Protein AF-0000000085244503 (afdb_homodimer)

Nearest PDB structures (foldseek):
  4n35-assembly6_B  TM=7.236E-01  e=2.936E-06  Homo sapiens
  7wz8-assembly1_D  TM=7.308E-01  e=2.936E-06  Homo sapiens
  3kqg-assembly1_B  TM=7.472E-01  e=8.473E-06  Homo sapiens
  5k8y-assembly1_B  TM=7.332E-01  e=5.476E-06  Mus musculus
  4wco-assembly2_B  TM=7.880E-01  e=1.026E-04  Homo sapiens

Structure (mmCIF, N/CA/C/O backbone):
data_AF-0000000085244503-model_v1
#
loop_
_entity.id
_entity.type
_entity.pdbx_description
1 polymer 'C-type lectin domain-containing protein'
#
loop_
_atom_site.group_PDB
_atom_site.id
_atom_site.type_symbol
_atom_site.label_atom_id
_atom_site.label_alt_id
_atom_site.label_comp_id
_atom_site.label_asym_id
_atom_site.label_entity_id
_atom_site.label_seq_id
_atom_site.pdbx_PDB_ins_code
_atom_site.Cartn_x
_atom_site.Cartn_y
_atom_site.Cartn_z
_atom_site.occupancy
_atom_site.B_iso_or_equiv
_atom_site.auth_seq_id
_atom_site.auth_comp_id
_atom_site.auth_asym_id
_atom_site.auth_atom_id
_atom_site.pdbx_PDB_model_num
ATOM 1 N N . GLY A 1 1 ? 13.258 -41.531 -15.633 1 28.31 1 GLY A N 1
ATOM 2 C CA . GLY A 1 1 ? 12.062 -40.844 -16.078 1 28.31 1 GLY A CA 1
ATOM 3 C C . GLY A 1 1 ? 11.984 -39.406 -15.562 1 28.31 1 GLY A C 1
ATOM 4 O O . GLY A 1 1 ? 12.43 -39.125 -14.453 1 28.31 1 GLY A O 1
ATOM 5 N N . HIS A 1 2 ? 12.094 -38.281 -16.328 1 36.41 2 HIS A N 1
ATOM 6 C CA . HIS A 1 2 ? 12.398 -36.938 -15.914 1 36.41 2 HIS A CA 1
ATOM 7 C C . HIS A 1 2 ? 11.438 -36.469 -14.82 1 36.41 2 HIS A C 1
ATOM 9 O O . HIS A 1 2 ? 10.227 -36.688 -14.922 1 36.41 2 HIS A O 1
ATOM 15 N N . ASP A 1 3 ? 11.633 -36.562 -13.594 1 37.31 3 ASP A N 1
ATOM 16 C CA . ASP A 1 3 ? 10.812 -36.219 -12.43 1 37.31 3 ASP A CA 1
ATOM 17 C C . ASP A 1 3 ? 10.078 -34.875 -12.641 1 37.31 3 ASP A C 1
ATOM 19 O O . ASP A 1 3 ? 10.68 -33.812 -12.578 1 37.31 3 ASP A O 1
ATOM 23 N N . VAL A 1 4 ? 9.234 -34.844 -13.695 1 46.03 4 VAL A N 1
ATOM 24 C CA . VAL A 1 4 ? 8.414 -33.688 -14.031 1 46.03 4 VAL A CA 1
ATOM 25 C C . VAL A 1 4 ? 7.715 -33.188 -12.781 1 46.03 4 VAL A C 1
ATOM 27 O O . VAL A 1 4 ? 6.977 -33.906 -12.125 1 46.03 4 VAL A O 1
ATOM 30 N N . MET A 1 5 ? 8.312 -32.469 -12.008 1 52.12 5 MET A N 1
ATOM 31 C CA . MET A 1 5 ? 7.629 -31.875 -10.859 1 52.12 5 MET A CA 1
ATOM 32 C C . MET A 1 5 ? 6.219 -31.438 -11.234 1 52.12 5 MET A C 1
ATOM 34 O O . MET A 1 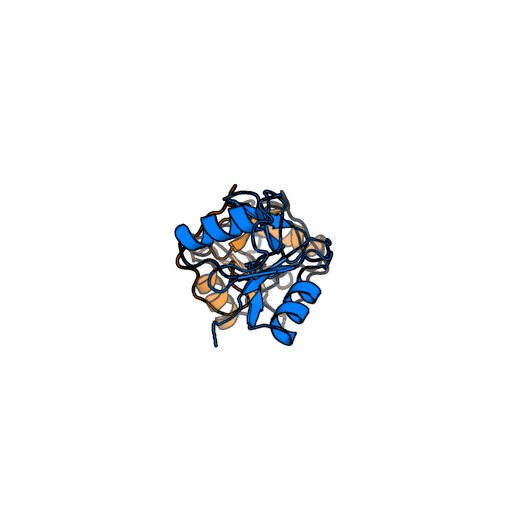5 ? 6.012 -30.828 -12.289 1 52.12 5 MET A O 1
ATOM 38 N N . PRO A 1 6 ? 5.207 -32.062 -10.57 1 56.47 6 PRO A N 1
ATOM 39 C CA . PRO A 1 6 ? 3.811 -31.797 -10.93 1 56.47 6 PRO A CA 1
ATOM 40 C C . PRO A 1 6 ? 3.463 -30.312 -10.875 1 56.47 6 PRO A C 1
ATOM 42 O O . PRO A 1 6 ? 3.988 -29.578 -10.031 1 56.47 6 PRO A O 1
ATOM 45 N N . ASP A 1 7 ? 3.033 -29.781 -12.055 1 64.81 7 ASP A N 1
ATOM 46 C CA . ASP A 1 7 ? 2.484 -28.438 -12.109 1 64.81 7 ASP A CA 1
ATOM 47 C C . ASP A 1 7 ? 1.272 -28.297 -11.188 1 64.81 7 ASP A C 1
ATOM 49 O O . ASP A 1 7 ? 0.616 -27.266 -11.164 1 64.81 7 ASP A O 1
ATOM 53 N N . TRP A 1 8 ? 0.934 -29.484 -10.5 1 66.75 8 TRP A N 1
ATOM 54 C CA . TRP A 1 8 ? -0.214 -29.453 -9.602 1 66.75 8 TRP A CA 1
ATOM 55 C C . TRP A 1 8 ? 0.111 -30.141 -8.273 1 66.75 8 TRP A C 1
ATOM 57 O O . TRP A 1 8 ? 0.788 -31.172 -8.258 1 66.75 8 TRP A O 1
ATOM 67 N N . CYS A 1 9 ? 0.174 -29.578 -7.301 1 66.44 9 CYS A N 1
ATOM 68 C CA . CYS A 1 9 ? 0.215 -30.188 -5.977 1 66.44 9 CYS A CA 1
ATOM 69 C C . CYS A 1 9 ? -0.856 -29.594 -5.07 1 66.44 9 CYS A C 1
ATOM 71 O O . CYS A 1 9 ? -1.323 -28.469 -5.301 1 66.44 9 CYS A O 1
ATOM 73 N N . SER A 1 10 ? -1.253 -30.234 -3.996 1 71.81 10 SER A N 1
ATOM 74 C CA . SER A 1 10 ? -2.311 -30.016 -3.012 1 71.81 10 SER A CA 1
ATOM 75 C C . SER A 1 10 ? -2.768 -28.562 -2.988 1 71.81 10 SER A C 1
ATOM 77 O O . SER A 1 10 ? -2.342 -27.797 -2.131 1 71.81 10 SER A O 1
ATOM 79 N N . GLY A 1 11 ? -3.639 -28.219 -4.086 1 88.06 11 GLY A N 1
ATOM 80 C CA . GLY A 1 11 ? -4.41 -27 -4.012 1 88.06 11 GLY A CA 1
ATOM 81 C C . GLY A 1 11 ? -3.83 -25.875 -4.852 1 88.06 11 GLY A C 1
ATOM 82 O O . GLY A 1 11 ? -4.387 -24.781 -4.902 1 88.06 11 GLY A O 1
ATOM 83 N N . PHE A 1 12 ? -2.615 -26.188 -5.484 1 94.69 12 PHE A N 1
ATOM 84 C CA . PHE A 1 12 ? -1.985 -25.141 -6.277 1 94.69 12 PHE A CA 1
ATOM 85 C C . PHE A 1 12 ? -1.756 -25.609 -7.711 1 94.69 12 PHE A C 1
ATOM 87 O O . PHE A 1 12 ? -1.592 -26.797 -7.961 1 94.69 12 PHE A O 1
ATOM 94 N N . ARG A 1 13 ? -1.679 -24.641 -8.633 1 93.81 13 ARG A N 1
ATOM 95 C CA . ARG A 1 13 ? -1.397 -24.875 -10.047 1 93.81 13 ARG A CA 1
ATOM 96 C C . ARG A 1 13 ? -0.365 -23.875 -10.57 1 93.81 13 ARG A C 1
ATOM 98 O O . ARG A 1 13 ? -0.502 -22.672 -10.375 1 93.81 13 ARG A O 1
ATOM 105 N N . ALA A 1 14 ? 0.655 -24.453 -11.156 1 93.94 14 ALA A N 1
ATOM 106 C CA . ALA A 1 14 ? 1.634 -23.594 -11.82 1 93.94 14 ALA A CA 1
ATOM 107 C C . ALA A 1 14 ? 1.252 -23.344 -13.273 1 93.94 14 ALA A C 1
ATOM 109 O O . ALA A 1 14 ? 0.85 -24.281 -13.984 1 93.94 14 ALA A O 1
ATOM 110 N N . VAL A 1 15 ? 1.341 -22.156 -13.688 1 95.06 15 VAL A N 1
ATOM 111 C CA . VAL A 1 15 ? 1.074 -21.797 -15.078 1 95.06 15 VAL A CA 1
ATOM 112 C C . VAL A 1 15 ? 2.307 -21.125 -15.688 1 95.06 15 VAL A C 1
ATOM 114 O O . VAL A 1 15 ? 2.721 -20.062 -15.25 1 95.06 15 VAL A O 1
ATOM 117 N N . PHE A 1 16 ? 2.834 -21.75 -16.719 1 93.44 16 PHE A N 1
ATOM 118 C CA . PHE A 1 16 ? 4.105 -21.312 -17.281 1 93.44 16 PHE A CA 1
ATOM 119 C C . PHE A 1 16 ? 3.881 -20.516 -18.562 1 93.44 16 PHE A C 1
ATOM 121 O O . PHE A 1 16 ? 4.473 -20.812 -19.609 1 93.44 16 PHE A O 1
ATOM 128 N N . THR A 1 17 ? 3.037 -19.547 -18.5 1 95.44 17 THR A N 1
ATOM 129 C CA . THR A 1 17 ? 2.799 -18.531 -19.5 1 95.44 17 THR A CA 1
ATOM 130 C C . THR A 1 17 ? 3.023 -17.141 -18.922 1 95.44 17 THR A C 1
ATOM 132 O O . THR A 1 17 ? 2.543 -16.828 -17.828 1 95.44 17 THR A O 1
ATOM 135 N N . ASP A 1 18 ? 3.703 -16.312 -19.641 1 96.94 18 ASP A N 1
ATOM 136 C CA . ASP A 1 18 ? 4.016 -14.969 -19.156 1 96.94 18 ASP A CA 1
ATOM 137 C C . ASP A 1 18 ? 2.768 -14.086 -19.156 1 96.94 18 ASP A C 1
ATOM 139 O O . ASP A 1 18 ? 2.111 -13.922 -20.188 1 96.94 18 ASP A O 1
ATOM 143 N N . LYS A 1 19 ? 2.451 -13.523 -18.047 1 98.31 19 LYS A N 1
ATOM 144 C CA . LYS A 1 19 ? 1.393 -12.531 -17.906 1 98.31 19 LYS A CA 1
ATOM 145 C C . LYS A 1 19 ? 1.77 -11.477 -16.875 1 98.31 19 LYS A C 1
ATOM 147 O O . LYS A 1 19 ? 2.586 -11.734 -15.984 1 98.31 19 LYS A O 1
ATOM 152 N N . ASN A 1 20 ? 1.262 -10.297 -17.094 1 97.88 20 ASN A N 1
ATOM 153 C CA . ASN A 1 20 ? 1.336 -9.367 -15.969 1 97.88 20 ASN A CA 1
ATOM 154 C C . ASN A 1 20 ? 0.45 -9.812 -14.805 1 97.88 20 ASN A C 1
ATOM 156 O O . ASN A 1 20 ? -0.304 -10.781 -14.93 1 97.88 20 ASN A O 1
ATOM 160 N N . TRP A 1 21 ? 0.591 -9.156 -13.727 1 97.75 21 TRP A N 1
ATOM 161 C CA . TRP A 1 21 ? -0.055 -9.633 -12.508 1 97.75 21 TRP A CA 1
ATOM 162 C C . TRP A 1 21 ? -1.571 -9.664 -12.672 1 97.75 21 TRP A C 1
ATOM 164 O O . TRP A 1 21 ? -2.221 -10.648 -12.312 1 97.75 21 TRP A O 1
ATOM 174 N N . THR A 1 22 ? -2.17 -8.602 -13.25 1 97.44 22 THR A N 1
ATOM 175 C CA . THR A 1 22 ? -3.615 -8.484 -13.398 1 97.44 22 THR A CA 1
ATOM 176 C C . THR A 1 22 ? -4.152 -9.578 -14.32 1 97.44 22 THR A C 1
ATOM 178 O O . THR A 1 22 ? -5.164 -10.211 -14.016 1 97.44 22 THR A O 1
ATOM 181 N N . ASP A 1 23 ? -3.498 -9.781 -15.367 1 98.5 23 ASP A N 1
ATOM 182 C CA . ASP A 1 23 ? -3.91 -10.836 -16.281 1 98.5 23 ASP A CA 1
ATOM 183 C C . ASP A 1 23 ? -3.748 -12.219 -15.656 1 98.5 23 ASP A C 1
ATOM 185 O O . ASP A 1 23 ? -4.559 -13.109 -15.891 1 98.5 23 ASP A O 1
ATOM 189 N N . ALA A 1 24 ? -2.668 -12.414 -14.961 1 98.56 24 ALA A N 1
ATOM 190 C CA . ALA A 1 24 ? -2.457 -13.672 -14.25 1 98.56 24 ALA A CA 1
ATOM 191 C C . ALA A 1 24 ? -3.586 -13.938 -13.258 1 98.56 24 ALA A C 1
ATOM 193 O O . ALA A 1 24 ? -4.109 -15.055 -13.188 1 98.56 24 ALA A O 1
ATOM 194 N N . GLN A 1 25 ? -3.898 -12.898 -12.5 1 98.31 25 GLN A N 1
ATOM 195 C CA . GLN A 1 25 ? -4.996 -13.039 -11.547 1 98.31 25 GLN A CA 1
ATOM 196 C C . GLN A 1 25 ? -6.293 -13.414 -12.266 1 98.31 25 GLN A C 1
ATOM 198 O O . GLN A 1 25 ? -7.02 -14.305 -11.82 1 98.31 25 GLN A O 1
ATOM 203 N N . SER A 1 26 ? -6.574 -12.672 -13.297 1 98.12 26 SER A N 1
ATOM 204 C CA . SER A 1 26 ? -7.781 -12.945 -14.07 1 98.12 26 SER A CA 1
ATOM 205 C C . SER A 1 26 ? -7.812 -14.383 -14.562 1 98.12 26 SER A C 1
ATOM 207 O O . SER A 1 26 ? -8.852 -15.047 -14.508 1 98.12 26 SER A O 1
ATOM 209 N N . TYR A 1 27 ? -6.742 -14.914 -15.094 1 97.88 27 TYR A N 1
ATOM 210 C CA . TYR A 1 27 ? -6.641 -16.297 -15.547 1 97.88 27 TYR A CA 1
ATOM 211 C C . TYR A 1 27 ? -6.992 -17.266 -14.422 1 97.88 27 TYR A C 1
ATOM 213 O O . TYR A 1 27 ? -7.785 -18.188 -14.609 1 97.88 27 TYR A O 1
ATOM 221 N N . CYS A 1 28 ? -6.355 -17.062 -13.219 1 97.56 28 CYS A N 1
ATOM 222 C CA . CYS A 1 28 ? -6.602 -17.953 -12.094 1 97.56 28 CYS A CA 1
ATOM 223 C C . CYS A 1 28 ? -8.062 -17.906 -11.664 1 97.56 28 CYS A C 1
ATOM 225 O O . CYS A 1 28 ? -8.648 -18.938 -11.305 1 97.56 28 CYS A O 1
ATOM 227 N N . ARG A 1 29 ? -8.664 -16.734 -11.688 1 96.88 29 ARG A N 1
ATOM 228 C CA . ARG A 1 29 ? -10.055 -16.594 -11.273 1 96.88 29 ARG A CA 1
ATOM 229 C C . ARG A 1 29 ? -10.992 -17.234 -12.297 1 96.88 29 ARG A C 1
ATOM 231 O O . ARG A 1 29 ? -12.062 -17.734 -11.938 1 96.88 29 ARG A O 1
ATOM 238 N N . GLN A 1 30 ? -10.602 -17.234 -13.531 1 96.56 30 GLN A N 1
ATOM 239 C CA . GLN A 1 30 ? -11.398 -17.844 -14.586 1 96.56 30 GLN A CA 1
ATOM 240 C C . GLN A 1 30 ? -11.289 -19.375 -14.547 1 96.56 30 GLN A C 1
ATOM 242 O O . GLN A 1 30 ? -12.258 -20.078 -14.836 1 96.56 30 GLN A O 1
ATOM 247 N N . HIS A 1 31 ? -10.188 -19.922 -14.211 1 95 31 HIS A N 1
ATOM 248 C CA . HIS A 1 31 ? -9.922 -21.359 -14.367 1 95 31 HIS A CA 1
ATOM 249 C C . HIS A 1 31 ? -9.828 -22.047 -13.016 1 95 31 HIS A C 1
ATOM 251 O O . HIS A 1 31 ? -10.016 -23.266 -12.922 1 95 31 HIS A O 1
ATOM 257 N N . TYR A 1 32 ? -9.57 -21.203 -12.016 1 93.25 32 TYR A N 1
ATOM 258 C CA . TYR A 1 32 ? -9.406 -21.719 -10.664 1 93.25 32 TYR A CA 1
ATOM 259 C C . TYR A 1 32 ? -10.023 -20.781 -9.641 1 93.25 32 TYR A C 1
ATOM 261 O O . TYR A 1 32 ? -11.188 -20.391 -9.773 1 93.25 32 TYR A O 1
ATOM 269 N N . THR A 1 33 ? -9.328 -20.516 -8.531 1 93 33 THR A N 1
ATOM 270 C CA . THR A 1 33 ? -9.891 -19.672 -7.496 1 93 33 THR A CA 1
ATOM 271 C C . THR A 1 33 ? -9.312 -18.25 -7.586 1 93 33 THR A C 1
ATOM 273 O O . THR A 1 33 ? -10.047 -17.281 -7.77 1 93 33 THR A O 1
ATOM 276 N N . ASP A 1 34 ? -8.047 -18.078 -7.414 1 97.44 34 ASP A N 1
ATOM 277 C CA . ASP A 1 34 ? -7.289 -16.828 -7.441 1 97.44 34 ASP A CA 1
ATOM 278 C C . ASP A 1 34 ? -5.785 -17.094 -7.504 1 97.44 34 ASP A C 1
ATOM 280 O O . ASP A 1 34 ? -5.355 -18.25 -7.469 1 97.44 34 ASP A O 1
ATOM 284 N N . LEU A 1 35 ? -4.969 -16.094 -7.699 1 97.94 35 LEU A N 1
ATOM 285 C CA . LEU A 1 35 ? -3.541 -16.25 -7.449 1 97.94 35 LEU A CA 1
ATOM 286 C C . LEU A 1 35 ? -3.291 -16.812 -6.059 1 97.94 35 LEU A C 1
ATOM 288 O O . LEU A 1 35 ? -4.055 -16.562 -5.129 1 97.94 35 LEU A O 1
ATOM 292 N N . ALA A 1 36 ? -2.213 -17.453 -5.941 1 96.19 36 ALA A N 1
ATOM 293 C CA . ALA A 1 36 ? -1.945 -18.234 -4.738 1 96.19 36 ALA A CA 1
ATOM 294 C C . ALA A 1 36 ? -1.669 -17.328 -3.543 1 96.19 36 ALA A C 1
ATOM 296 O O . ALA A 1 36 ? -0.842 -16.406 -3.625 1 96.19 36 ALA A O 1
ATOM 297 N N . SER A 1 37 ? -2.35 -17.547 -2.48 1 96.19 37 SER A N 1
ATOM 298 C CA . SER A 1 37 ? -1.972 -17.031 -1.165 1 96.19 37 SER A CA 1
ATOM 299 C C . SER A 1 37 ? -1.236 -18.094 -0.352 1 96.19 37 SER A C 1
ATOM 301 O O . SER A 1 37 ? -1.474 -19.297 -0.526 1 96.19 37 SER A O 1
ATOM 303 N N . VAL A 1 38 ? -0.353 -17.672 0.464 1 94 38 VAL A N 1
ATOM 304 C CA . VAL A 1 38 ? 0.477 -18.594 1.234 1 94 38 VAL A CA 1
ATOM 305 C C . VAL A 1 38 ? 0.128 -18.484 2.717 1 94 38 VAL A C 1
ATOM 307 O O . VAL A 1 38 ? 0.295 -17.422 3.326 1 94 38 VAL A O 1
ATOM 310 N N . ARG A 1 39 ? -0.319 -19.625 3.309 1 93.38 39 ARG A N 1
ATOM 311 C CA . ARG A 1 39 ? -0.884 -19.578 4.652 1 93.38 39 ARG A CA 1
ATOM 312 C C . ARG A 1 39 ? 0.109 -20.094 5.688 1 93.38 39 ARG A C 1
ATOM 314 O O . ARG A 1 39 ? -0.056 -19.859 6.887 1 93.38 39 ARG A O 1
ATOM 321 N N . ASN A 1 40 ? 1.113 -20.875 5.191 1 93.38 40 ASN A N 1
ATOM 322 C CA . ASN A 1 40 ? 2.094 -21.422 6.113 1 93.38 40 ASN A CA 1
ATOM 323 C C . ASN A 1 40 ? 3.367 -21.859 5.391 1 93.38 40 ASN A C 1
ATOM 325 O O . ASN A 1 40 ? 3.449 -21.766 4.164 1 93.38 40 ASN A O 1
ATOM 329 N N . GLN A 1 41 ? 4.359 -22.359 6.223 1 94.81 41 GLN A N 1
ATOM 330 C CA . GLN A 1 41 ? 5.664 -22.703 5.672 1 94.81 41 GLN A CA 1
ATOM 331 C C . GLN A 1 41 ? 5.562 -23.891 4.711 1 94.81 41 GLN A C 1
ATOM 333 O O . GLN A 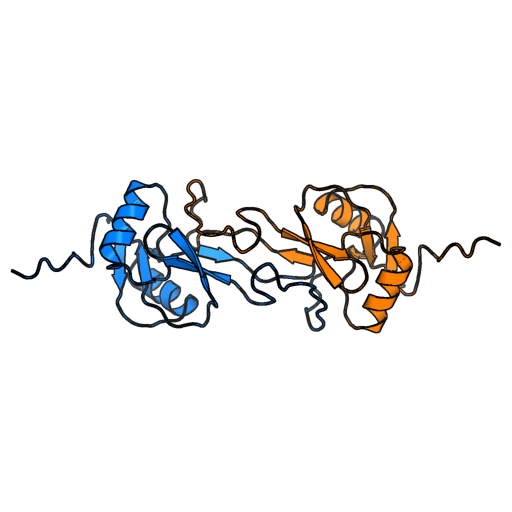1 41 ? 6.273 -23.938 3.705 1 94.81 41 GLN A O 1
ATOM 338 N N . ALA A 1 42 ? 4.77 -24.812 5.016 1 92.88 42 ALA A N 1
ATOM 339 C CA . ALA A 1 42 ? 4.59 -25.984 4.148 1 92.88 42 ALA A CA 1
ATOM 340 C C . ALA A 1 42 ? 4.109 -25.562 2.764 1 92.88 42 ALA A C 1
ATOM 342 O O . ALA A 1 42 ? 4.625 -26.031 1.749 1 92.88 42 ALA A O 1
ATOM 343 N N . GLU A 1 43 ? 3.135 -24.719 2.771 1 92.5 43 GLU A N 1
ATOM 344 C CA . GLU A 1 43 ? 2.641 -24.203 1.497 1 92.5 43 GLU A CA 1
ATOM 345 C C . GLU A 1 43 ? 3.73 -23.438 0.746 1 92.5 43 GLU A C 1
ATOM 347 O O . GLU A 1 43 ? 3.873 -23.594 -0.469 1 92.5 43 GLU A O 1
ATOM 352 N N . ASN A 1 44 ? 4.48 -22.641 1.431 1 93.94 44 ASN A N 1
ATOM 353 C CA . ASN A 1 44 ? 5.562 -21.875 0.808 1 93.94 44 ASN A CA 1
ATOM 354 C C . ASN A 1 44 ? 6.582 -22.797 0.145 1 93.94 44 ASN A C 1
ATOM 356 O O . ASN A 1 44 ? 7.035 -22.531 -0.968 1 93.94 44 ASN A O 1
ATOM 360 N N . ASP A 1 45 ? 6.941 -23.797 0.865 1 92.56 45 ASP A N 1
ATOM 361 C CA . ASP A 1 45 ? 7.906 -24.766 0.345 1 92.56 45 ASP A CA 1
ATOM 362 C C . ASP A 1 45 ? 7.348 -25.5 -0.873 1 92.56 45 ASP A C 1
ATOM 364 O O . ASP A 1 45 ? 8.086 -25.828 -1.803 1 92.56 45 ASP A O 1
ATOM 368 N N . GLN A 1 46 ? 6.113 -25.812 -0.8 1 92.12 46 GLN A N 1
ATOM 369 C CA . GLN A 1 46 ? 5.461 -26.453 -1.945 1 92.12 46 GLN A CA 1
ATOM 370 C C . GLN A 1 46 ? 5.559 -25.562 -3.186 1 92.12 46 GLN A C 1
ATOM 372 O O . GLN A 1 46 ? 5.898 -26.047 -4.27 1 92.12 46 GLN A O 1
ATOM 377 N N . LEU A 1 47 ? 5.234 -24.312 -3.002 1 94 47 LEU A N 1
ATOM 378 C CA . LEU A 1 47 ? 5.293 -23.375 -4.129 1 94 47 LEU A CA 1
ATOM 379 C C . LEU A 1 47 ? 6.719 -23.25 -4.652 1 94 47 LEU A C 1
ATOM 381 O O . LEU A 1 47 ? 6.934 -23.156 -5.863 1 94 47 LEU A O 1
ATOM 385 N N . LYS A 1 48 ? 7.656 -23.156 -3.762 1 92.81 48 LYS A N 1
ATOM 386 C CA . LYS A 1 48 ? 9.062 -23.094 -4.148 1 92.81 48 LYS A CA 1
ATOM 387 C C . LYS A 1 48 ? 9.43 -24.266 -5.059 1 92.81 48 LYS A C 1
ATOM 389 O O . LYS A 1 48 ? 10.086 -24.078 -6.086 1 92.81 48 LYS A O 1
ATOM 394 N N . THR A 1 49 ? 9.008 -25.375 -4.648 1 91.5 49 THR A N 1
ATOM 395 C CA . THR A 1 49 ? 9.297 -26.578 -5.422 1 91.5 49 THR A CA 1
ATOM 396 C C . THR A 1 49 ? 8.617 -26.531 -6.789 1 91.5 49 THR A C 1
ATOM 398 O O . THR A 1 49 ? 9.242 -26.812 -7.812 1 91.5 49 THR A O 1
ATOM 401 N N . MET A 1 50 ? 7.395 -26.109 -6.785 1 91.38 50 MET A N 1
ATOM 402 C CA . MET A 1 50 ? 6.605 -26.078 -8.016 1 91.38 50 MET A CA 1
ATOM 403 C C . MET A 1 50 ? 7.137 -25.031 -8.984 1 91.38 50 MET A C 1
ATOM 405 O O . MET A 1 50 ? 6.996 -25.188 -10.203 1 91.38 50 MET A O 1
ATOM 409 N N .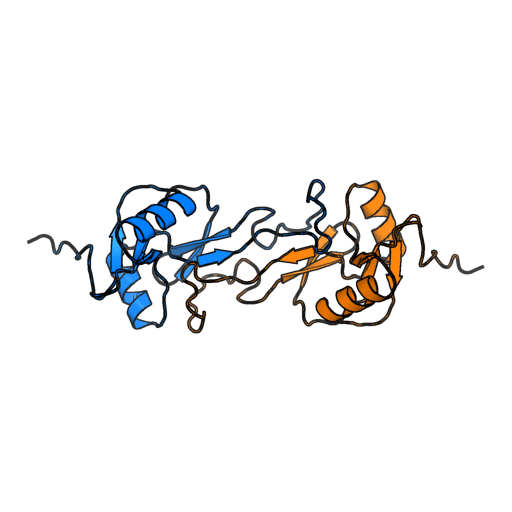 SER A 1 51 ? 7.633 -23.984 -8.484 1 92.56 51 SER A N 1
ATOM 410 C CA . SER A 1 51 ? 8.078 -22.875 -9.328 1 92.56 51 SER A CA 1
ATOM 411 C C . SER A 1 51 ? 9.414 -23.188 -9.992 1 92.56 51 SER A C 1
ATOM 413 O O . SER A 1 51 ? 9.828 -22.5 -10.922 1 92.56 51 SER A O 1
ATOM 415 N N . ARG A 1 52 ? 10.141 -24.266 -9.57 1 88.44 52 ARG A N 1
ATOM 416 C CA . ARG A 1 52 ? 11.438 -24.672 -10.102 1 88.44 52 ARG A CA 1
ATOM 417 C C . ARG A 1 52 ? 12.445 -23.516 -10 1 88.44 52 ARG A C 1
ATOM 419 O O . ARG A 1 52 ? 13.195 -23.266 -10.945 1 88.44 52 ARG A O 1
ATOM 426 N N . LYS A 1 53 ? 12.352 -22.719 -8.867 1 85.81 53 LYS A N 1
ATOM 427 C CA . LYS A 1 53 ? 13.266 -21.625 -8.516 1 85.81 53 LYS A CA 1
ATOM 428 C C . LYS A 1 53 ? 13.086 -20.438 -9.445 1 85.81 53 LYS A C 1
ATOM 430 O O . LYS A 1 53 ? 13.93 -19.531 -9.484 1 85.81 53 LYS A O 1
ATOM 435 N N . ILE A 1 54 ? 12.109 -20.5 -10.32 1 92.06 54 ILE A N 1
ATOM 436 C CA . ILE A 1 54 ? 11.742 -19.359 -11.156 1 92.06 54 ILE A CA 1
ATOM 437 C C . ILE A 1 54 ? 10.844 -18.406 -10.359 1 92.06 54 ILE A C 1
ATOM 439 O O . ILE A 1 54 ? 10.07 -18.844 -9.508 1 92.06 54 ILE A O 1
ATOM 443 N N . ARG A 1 55 ? 11 -17.172 -10.617 1 95.69 55 ARG A N 1
ATOM 444 C CA . ARG A 1 55 ? 10.117 -16.203 -9.992 1 95.69 55 ARG A CA 1
ATOM 445 C C . ARG A 1 55 ? 8.703 -16.312 -10.555 1 95.69 55 ARG A C 1
ATOM 447 O O . ARG A 1 55 ? 8.516 -16.344 -11.773 1 95.69 55 ARG A O 1
ATOM 454 N N . VAL A 1 56 ? 7.75 -16.297 -9.672 1 97.62 56 VAL A N 1
ATOM 455 C CA . VAL A 1 56 ? 6.367 -16.438 -10.125 1 97.62 56 VAL A CA 1
ATOM 456 C C . VAL A 1 56 ? 5.477 -15.469 -9.352 1 97.62 56 VAL A C 1
ATOM 458 O O . VAL A 1 56 ? 5.703 -15.219 -8.164 1 97.62 56 VAL A O 1
ATOM 461 N N . TRP A 1 57 ? 4.512 -15.008 -10.125 1 97.94 57 TRP A N 1
ATOM 462 C CA . TRP A 1 57 ? 3.508 -14.219 -9.414 1 97.94 57 TRP A CA 1
ATOM 463 C C . TRP A 1 57 ? 2.793 -15.062 -8.359 1 97.94 57 TRP A C 1
ATOM 465 O O . TRP A 1 57 ? 2.436 -16.219 -8.617 1 97.94 57 TRP A O 1
ATOM 475 N N . ILE A 1 58 ? 2.551 -14.492 -7.25 1 97.5 58 ILE A N 1
ATOM 476 C CA . ILE A 1 58 ? 1.571 -14.961 -6.277 1 97.5 58 ILE A CA 1
ATOM 477 C C . ILE A 1 58 ? 0.569 -13.852 -5.977 1 97.5 58 ILE A C 1
ATOM 479 O O . ILE A 1 58 ? 0.621 -12.773 -6.586 1 97.5 58 ILE A O 1
ATOM 483 N N . GLY A 1 59 ? -0.362 -14.086 -5.066 1 97.19 59 GLY A N 1
ATOM 484 C CA . GLY A 1 59 ? -1.519 -13.219 -4.898 1 97.19 59 GLY A CA 1
ATOM 485 C C . GLY A 1 59 ? -1.219 -11.977 -4.082 1 97.19 59 GLY A C 1
ATOM 486 O O . GLY A 1 59 ? -2.133 -11.336 -3.562 1 97.19 59 GLY A O 1
ATOM 487 N N . LEU A 1 60 ? -0.014 -11.594 -3.947 1 92.69 60 LEU A N 1
ATOM 488 C CA . LEU A 1 60 ? 0.367 -10.422 -3.17 1 92.69 60 LEU A CA 1
ATOM 489 C C . LEU A 1 60 ? 0.235 -9.148 -4.004 1 92.69 60 LEU A C 1
ATOM 491 O O . LEU A 1 60 ? 0.682 -9.109 -5.152 1 92.69 60 LEU A O 1
ATOM 495 N N . TYR A 1 61 ? -0.376 -8.125 -3.418 1 91 61 TYR A N 1
ATOM 496 C CA . TYR A 1 61 ? -0.401 -6.82 -4.066 1 91 61 TYR A CA 1
ATOM 497 C C . TYR A 1 61 ? -0.547 -5.703 -3.041 1 91 61 TYR A C 1
ATOM 499 O O . TYR A 1 61 ? -1.024 -5.934 -1.927 1 91 61 TYR A O 1
ATOM 507 N N . ARG A 1 62 ? -0.05 -4.605 -3.445 1 87.12 62 ARG A N 1
ATOM 508 C CA . ARG A 1 62 ? -0.165 -3.398 -2.635 1 87.12 62 ARG A CA 1
ATOM 509 C C . ARG A 1 62 ? -0.582 -2.205 -3.488 1 87.12 62 ARG A C 1
ATOM 511 O O . ARG A 1 62 ? -0.074 -2.02 -4.598 1 87.12 62 ARG A O 1
ATOM 518 N N . GLY A 1 63 ? -1.507 -1.514 -2.994 1 82.06 63 GLY A N 1
ATOM 519 C CA . GLY A 1 63 ? -1.993 -0.346 -3.711 1 82.06 63 GLY A CA 1
ATOM 520 C C . GLY A 1 63 ? -0.952 0.749 -3.844 1 82.06 63 GLY A C 1
ATOM 521 O O . GLY A 1 63 ? 0.123 0.667 -3.246 1 82.06 63 GLY A O 1
ATOM 522 N N . GLN A 1 64 ? -1.269 1.668 -4.676 1 81.94 64 GLN A N 1
ATOM 523 C CA . GLN A 1 64 ? -0.388 2.807 -4.914 1 81.94 64 GLN A CA 1
ATOM 524 C C . GLN A 1 64 ? -0.525 3.85 -3.811 1 81.94 64 GLN A C 1
ATOM 526 O O . GLN A 1 64 ? -1.479 3.814 -3.031 1 81.94 64 GLN A O 1
ATOM 531 N N . TRP A 1 65 ? 0.501 4.66 -3.713 1 86.75 65 TRP A N 1
ATOM 532 C CA . TRP A 1 65 ? 0.385 5.84 -2.859 1 86.75 65 TRP A CA 1
ATOM 533 C C . TRP A 1 65 ? -0.763 6.73 -3.316 1 86.75 65 TRP A C 1
ATOM 535 O O . TRP A 1 65 ? -0.972 6.918 -4.52 1 86.75 65 TRP A O 1
ATOM 545 N N . LYS A 1 66 ? -1.479 7.262 -2.404 1 89.25 66 LYS A N 1
ATOM 546 C CA . LYS A 1 66 ? -2.592 8.156 -2.709 1 89.25 66 LYS A CA 1
ATOM 547 C C . LYS A 1 66 ? -2.684 9.289 -1.688 1 89.25 66 LYS A C 1
ATOM 549 O O . LYS A 1 66 ? -2.188 9.156 -0.568 1 89.25 66 LYS A O 1
ATOM 554 N N . TRP A 1 67 ? -3.309 10.305 -2.154 1 93.94 67 TRP A N 1
ATOM 555 C CA . TRP A 1 67 ? -3.701 11.359 -1.231 1 93.94 67 TRP A CA 1
ATOM 556 C C . TRP A 1 67 ? -4.996 11.008 -0.511 1 93.94 67 TRP A C 1
ATOM 558 O O . TRP A 1 67 ? -5.938 10.5 -1.127 1 93.94 67 TRP A O 1
ATOM 568 N N . SER A 1 68 ? -5.012 11.344 0.715 1 94.5 68 SER A N 1
ATOM 569 C CA . SER A 1 68 ? -6.164 10.969 1.532 1 94.5 68 SER A CA 1
ATOM 570 C C . SER A 1 68 ? -7.402 11.766 1.142 1 94.5 68 SER A C 1
ATOM 572 O O . SER A 1 68 ? -8.531 11.352 1.416 1 94.5 68 SER A O 1
ATOM 574 N N . ASP A 1 69 ? -7.203 12.859 0.541 1 92.75 69 ASP A N 1
ATOM 575 C CA . ASP A 1 69 ? -8.344 13.688 0.165 1 92.75 69 ASP A CA 1
ATOM 576 C C . ASP A 1 69 ? -8.852 13.32 -1.228 1 92.75 69 ASP A C 1
ATOM 578 O O . ASP A 1 69 ? -9.797 13.93 -1.728 1 92.75 69 ASP A O 1
ATOM 582 N N . GLY A 1 70 ? -8.219 12.461 -1.896 1 91.44 70 GLY A N 1
ATOM 583 C CA . GLY A 1 70 ? -8.672 11.992 -3.199 1 91.44 70 GLY A CA 1
ATOM 584 C C . GLY A 1 70 ? -8.062 12.773 -4.352 1 91.44 70 GLY A C 1
ATOM 585 O O . GLY A 1 70 ? -8.305 12.461 -5.516 1 91.44 70 GLY A O 1
ATOM 586 N N . THR A 1 71 ? -7.293 13.734 -4.027 1 90.81 71 THR A N 1
ATOM 587 C CA . THR A 1 71 ? -6.613 14.477 -5.078 1 90.81 71 THR A CA 1
ATOM 588 C C . THR A 1 71 ? -5.73 13.555 -5.914 1 90.81 71 THR A C 1
ATOM 590 O O . THR A 1 71 ? -5.039 12.695 -5.375 1 90.81 71 THR A O 1
ATOM 593 N N . PRO A 1 72 ? -5.832 13.742 -7.289 1 89.5 72 PRO A N 1
ATOM 594 C CA . PRO A 1 72 ? -4.922 12.93 -8.102 1 89.5 72 PRO A CA 1
ATOM 595 C C . PRO A 1 72 ? -3.451 13.258 -7.844 1 89.5 72 PRO A C 1
ATOM 597 O O . PRO A 1 72 ? -3.102 14.414 -7.621 1 89.5 72 PRO A O 1
ATOM 600 N N . MET A 1 73 ? -2.719 12.258 -7.809 1 86.75 73 MET A N 1
ATOM 601 C CA . MET A 1 73 ? -1.29 12.445 -7.582 1 86.75 73 MET A CA 1
ATOM 602 C C . MET A 1 73 ? -0.579 12.836 -8.875 1 86.75 73 MET A C 1
ATOM 604 O O . MET A 1 73 ? -0.076 11.977 -9.594 1 86.75 73 MET A O 1
ATOM 608 N N . SER A 1 74 ? -0.574 14.125 -9.227 1 85.5 74 SER A N 1
ATOM 609 C CA . SER A 1 74 ? 0.038 14.617 -10.453 1 85.5 74 SER A CA 1
ATOM 610 C C . SER A 1 74 ? 1.443 15.156 -10.195 1 85.5 74 SER A C 1
ATOM 612 O O . SER A 1 74 ? 2.221 15.352 -11.133 1 85.5 74 SER A O 1
ATOM 614 N N . PHE A 1 75 ? 1.766 15.547 -9.047 1 88.12 75 PHE A N 1
ATOM 615 C CA . PHE A 1 75 ? 3.053 16.047 -8.578 1 88.12 75 PHE A CA 1
ATOM 616 C C . PHE A 1 75 ? 3.633 15.117 -7.512 1 88.12 75 PHE A C 1
ATOM 618 O O . PHE A 1 75 ? 2.906 14.625 -6.648 1 88.12 75 PHE A O 1
ATOM 625 N N . ARG A 1 76 ? 4.992 14.898 -7.582 1 86.31 76 ARG A N 1
ATOM 626 C CA . ARG A 1 76 ? 5.645 14.039 -6.594 1 86.31 76 ARG A CA 1
ATOM 627 C C . ARG A 1 76 ? 7.027 14.57 -6.238 1 86.31 76 ARG A C 1
ATOM 629 O O . ARG A 1 76 ? 7.75 15.062 -7.105 1 86.31 76 ARG A O 1
ATOM 636 N N . GLN A 1 77 ? 7.398 14.477 -4.91 1 87.25 77 GLN A N 1
ATOM 637 C CA . GLN A 1 77 ? 8.711 14.891 -4.422 1 87.25 77 GLN A CA 1
ATOM 638 C C . GLN A 1 77 ? 9.273 13.883 -3.426 1 87.25 77 GLN A C 1
ATOM 640 O O . GLN A 1 77 ? 9.656 14.242 -2.312 1 87.25 77 GLN A O 1
ATOM 645 N N . TRP A 1 78 ? 9.297 12.625 -3.838 1 84.69 78 TRP A N 1
ATOM 646 C CA . TRP A 1 78 ? 9.758 11.562 -2.951 1 84.69 78 TRP A CA 1
ATOM 647 C C . TRP A 1 78 ? 11.266 11.641 -2.736 1 84.69 78 TRP A C 1
ATOM 649 O O . TRP A 1 78 ? 12.016 11.945 -3.666 1 84.69 78 TRP A O 1
ATOM 659 N N . ASN A 1 79 ? 11.703 11.492 -1.559 1 79.12 79 ASN A N 1
ATOM 660 C CA . ASN A 1 79 ? 13.133 11.367 -1.315 1 79.12 79 ASN A CA 1
ATOM 661 C C . ASN A 1 79 ? 13.703 10.109 -1.96 1 79.12 79 ASN A C 1
ATOM 663 O O . ASN A 1 79 ? 14.672 10.18 -2.721 1 79.12 79 ASN A O 1
ATOM 667 N N . HIS A 1 80 ? 13.758 8.945 -1.413 1 64.19 80 HIS A N 1
ATOM 668 C CA . HIS A 1 80 ? 14.062 7.656 -2.033 1 64.19 80 HIS A CA 1
ATOM 669 C C . HIS A 1 80 ? 12.797 6.836 -2.25 1 64.19 80 HIS A C 1
ATOM 671 O O . HIS A 1 80 ? 11.93 6.781 -1.375 1 64.19 80 HIS A O 1
ATOM 677 N N . ASP A 1 81 ? 12.359 6.895 -3.471 1 53.91 81 ASP A N 1
ATOM 678 C CA . ASP A 1 81 ? 11.086 6.227 -3.744 1 53.91 81 ASP A CA 1
ATOM 679 C C . ASP A 1 81 ? 10.984 4.91 -2.977 1 53.91 81 ASP A C 1
ATOM 681 O O . ASP A 1 81 ? 11.492 3.883 -3.424 1 53.91 81 ASP A O 1
ATOM 685 N N . PRO A 1 82 ? 11.062 5.105 -1.609 1 50.97 82 PRO A N 1
ATOM 686 C CA . PRO A 1 82 ? 11.234 3.875 -0.833 1 50.97 82 PRO A CA 1
ATOM 687 C C . PRO A 1 82 ? 10.367 2.727 -1.351 1 50.97 82 PRO A C 1
ATOM 689 O O . PRO A 1 82 ? 10.781 1.565 -1.293 1 50.97 82 PRO A O 1
ATOM 692 N N . ALA A 1 83 ? 9.094 2.857 -1.21 1 53 83 ALA A N 1
ATOM 693 C CA . ALA A 1 83 ? 8.234 1.676 -1.262 1 53 83 ALA A CA 1
ATOM 694 C C . ALA A 1 83 ? 7.828 1.357 -2.697 1 53 83 ALA A C 1
ATOM 696 O O . ALA A 1 83 ? 6.785 0.741 -2.93 1 53 83 ALA A O 1
ATOM 697 N N . GLY A 1 84 ? 8.898 1.491 -3.656 1 54.28 84 GLY A N 1
ATOM 698 C CA . GLY A 1 84 ? 8.688 1.028 -5.02 1 54.28 84 GLY A CA 1
ATOM 699 C C . GLY A 1 84 ? 7.988 2.047 -5.895 1 54.28 84 GLY A C 1
ATOM 700 O O . GLY A 1 84 ? 7.539 1.723 -6.996 1 54.28 84 GLY A O 1
ATOM 701 N N . GLY A 1 85 ? 8.156 3.312 -5.34 1 54.91 85 GLY A N 1
ATOM 702 C CA . GLY A 1 85 ? 7.656 4.344 -6.234 1 54.91 85 GLY A CA 1
ATOM 703 C C . GLY A 1 85 ? 6.141 4.434 -6.254 1 54.91 85 GLY A C 1
ATOM 704 O O . GLY A 1 85 ? 5.473 3.965 -5.332 1 54.91 85 GLY A O 1
ATOM 705 N N . VAL A 1 86 ? 5.605 5.238 -7.203 1 56.16 86 VAL A N 1
ATOM 706 C CA . VAL A 1 86 ? 4.223 5.645 -7.426 1 56.16 86 VAL A CA 1
ATOM 707 C C . VAL A 1 86 ? 3.402 4.445 -7.902 1 56.16 86 VAL A C 1
ATOM 709 O O . VAL A 1 86 ? 2.17 4.477 -7.871 1 56.16 86 VAL A O 1
ATOM 712 N N . ASN A 1 87 ? 4.094 3.389 -8.109 1 63.94 87 ASN A N 1
ATOM 713 C CA . ASN A 1 87 ? 3.359 2.342 -8.812 1 63.94 87 ASN A CA 1
ATOM 714 C C . ASN A 1 87 ? 2.854 1.269 -7.855 1 63.94 87 ASN A C 1
ATOM 716 O O . ASN A 1 87 ? 3.367 1.132 -6.746 1 63.94 87 ASN A O 1
ATOM 720 N N . ILE A 1 88 ? 1.682 0.731 -8.211 1 70.38 88 ILE A N 1
ATOM 721 C CA . ILE A 1 88 ? 1.222 -0.491 -7.559 1 70.38 88 ILE A CA 1
ATOM 722 C C . ILE A 1 88 ? 2.348 -1.523 -7.543 1 70.38 88 ILE A C 1
ATOM 724 O O . ILE A 1 88 ? 3.078 -1.668 -8.523 1 70.38 88 ILE A O 1
ATOM 728 N N . LEU A 1 89 ? 2.504 -2.078 -6.355 1 83.12 89 LEU A N 1
ATOM 729 C CA . LEU A 1 89 ? 3.492 -3.146 -6.262 1 83.12 89 LEU A CA 1
ATOM 730 C C . LEU A 1 89 ? 2.814 -4.504 -6.125 1 83.12 89 LEU A C 1
ATOM 732 O O . LEU A 1 89 ? 1.805 -4.633 -5.43 1 83.12 89 LEU A O 1
ATOM 736 N N . CYS A 1 90 ? 3.301 -5.441 -6.832 1 91.38 90 CYS A N 1
ATOM 737 C CA . CYS A 1 90 ? 2.814 -6.816 -6.836 1 91.38 90 CYS A CA 1
ATOM 738 C C . CYS A 1 90 ? 3.895 -7.777 -6.359 1 91.38 90 CYS A C 1
ATOM 740 O O . CYS A 1 90 ? 5.082 -7.453 -6.398 1 91.38 90 CYS A O 1
ATOM 742 N N . GLY A 1 91 ? 3.441 -8.93 -5.859 1 91.75 91 GLY A N 1
ATOM 743 C CA . GLY A 1 91 ? 4.383 -9.812 -5.184 1 91.75 91 GLY A CA 1
ATOM 744 C C . GLY A 1 91 ? 4.762 -11.023 -6.004 1 91.75 91 GLY A C 1
ATOM 745 O O . GLY A 1 91 ? 3.924 -11.594 -6.707 1 91.75 91 GLY A O 1
ATOM 746 N N . LEU A 1 92 ? 6.023 -11.422 -5.898 1 94.25 92 LEU A N 1
ATOM 747 C CA . LEU A 1 92 ? 6.598 -12.617 -6.508 1 94.25 92 LEU A CA 1
ATOM 748 C C . LEU A 1 92 ? 7.121 -13.57 -5.441 1 94.25 92 LEU A C 1
ATOM 750 O O . LEU A 1 92 ? 7.633 -13.133 -4.406 1 94.25 92 LEU A O 1
ATOM 754 N N . LEU A 1 93 ? 6.949 -14.773 -5.727 1 95.31 93 LEU A N 1
ATOM 755 C CA . LEU A 1 93 ? 7.773 -15.766 -5.043 1 95.31 93 LEU A CA 1
ATOM 756 C C . LEU A 1 93 ? 9.133 -15.906 -5.719 1 95.31 93 LEU A C 1
ATOM 758 O O . LEU A 1 93 ? 9.211 -16.109 -6.93 1 95.31 93 LEU A O 1
ATOM 762 N N . ASP A 1 94 ? 10.148 -15.703 -5.027 1 94 94 ASP A N 1
ATOM 763 C CA . ASP A 1 94 ? 11.539 -15.875 -5.438 1 94 94 ASP A CA 1
ATOM 764 C C . ASP A 1 94 ? 12.25 -16.859 -4.52 1 94 94 ASP A C 1
ATOM 766 O O . ASP A 1 94 ? 12.758 -16.484 -3.459 1 94 94 ASP A O 1
ATOM 770 N N . HIS A 1 95 ? 12.367 -18.078 -5.055 1 91.38 95 HIS A N 1
ATOM 771 C CA . HIS A 1 95 ? 12.805 -19.172 -4.203 1 91.38 95 HIS A CA 1
ATOM 772 C C . HIS A 1 95 ? 11.898 -19.328 -2.988 1 91.38 95 HIS A C 1
ATOM 774 O O . HIS A 1 95 ? 10.688 -19.531 -3.133 1 91.38 95 HIS A O 1
ATOM 780 N N . SER A 1 96 ? 12.344 -19.062 -1.816 1 91.62 96 SER A N 1
ATOM 781 C CA . SER A 1 96 ? 11.516 -19.266 -0.633 1 91.62 96 SER A CA 1
ATOM 782 C C . SER A 1 96 ? 11.086 -17.938 -0.027 1 91.62 96 SER A C 1
ATOM 784 O O . SER A 1 96 ? 10.43 -17.906 1.02 1 91.62 96 SER A O 1
ATOM 786 N N . LYS A 1 97 ? 11.445 -16.906 -0.734 1 92.25 97 LYS A N 1
ATOM 787 C CA . LYS A 1 97 ? 11.117 -15.586 -0.22 1 92.25 97 LYS A CA 1
ATOM 788 C C . LYS A 1 97 ? 10.219 -14.828 -1.194 1 92.25 97 LYS A C 1
ATOM 790 O O . LYS A 1 97 ? 10.055 -15.234 -2.346 1 92.25 97 LYS A O 1
ATOM 795 N N . TRP A 1 98 ? 9.578 -13.828 -0.614 1 91.88 98 TRP A N 1
ATOM 796 C CA . TRP A 1 98 ? 8.719 -12.992 -1.441 1 91.88 98 TRP A CA 1
ATOM 797 C C . TRP A 1 98 ? 9.414 -11.688 -1.809 1 91.88 98 TRP A C 1
ATOM 799 O O . TRP A 1 98 ? 10.148 -11.117 -0.995 1 91.88 98 TRP A O 1
ATOM 809 N N . THR A 1 99 ? 9.242 -11.172 -2.998 1 88.5 99 THR A N 1
ATOM 810 C CA . THR A 1 99 ? 9.781 -9.898 -3.453 1 88.5 99 THR A CA 1
ATOM 811 C C . THR A 1 99 ? 8.727 -9.117 -4.238 1 88.5 99 THR A C 1
ATOM 813 O O . THR A 1 99 ? 7.633 -9.625 -4.5 1 88.5 99 THR A O 1
ATOM 816 N N . THR A 1 100 ? 9.055 -7.863 -4.469 1 86.31 100 THR A N 1
ATOM 817 C CA . THR A 1 100 ? 8.109 -7.008 -5.18 1 86.31 100 THR A CA 1
ATOM 818 C C . THR A 1 100 ? 8.57 -6.762 -6.613 1 86.31 100 THR A C 1
ATOM 820 O O . THR A 1 100 ? 9.766 -6.84 -6.906 1 86.31 100 THR A O 1
ATOM 823 N N . ALA A 1 101 ? 7.586 -6.574 -7.465 1 86.44 101 ALA A N 1
ATOM 824 C CA . ALA A 1 101 ? 7.863 -6.223 -8.852 1 86.44 101 ALA A CA 1
ATOM 825 C C . ALA A 1 101 ? 6.777 -5.305 -9.414 1 86.44 101 ALA A C 1
ATOM 827 O O . ALA A 1 101 ? 5.738 -5.105 -8.781 1 86.44 101 ALA A O 1
ATOM 828 N N . ASN A 1 102 ? 7.223 -4.688 -10.508 1 86 102 ASN A N 1
ATOM 829 C CA . ASN A 1 102 ? 6.203 -3.936 -11.234 1 86 102 ASN A CA 1
ATOM 830 C C . ASN A 1 102 ? 5.082 -4.844 -11.727 1 86 102 ASN A C 1
ATOM 832 O O . ASN A 1 102 ? 5.34 -5.859 -12.383 1 86 102 ASN A O 1
ATOM 836 N N . CYS A 1 103 ? 3.846 -4.504 -11.461 1 92.94 103 CYS A N 1
ATOM 837 C CA . CYS A 1 103 ? 2.689 -5.348 -11.734 1 92.94 103 CYS A CA 1
ATOM 838 C C . CYS A 1 103 ? 2.537 -5.59 -13.234 1 92.94 103 CYS A C 1
ATOM 840 O O . CYS A 1 103 ? 1.882 -6.547 -13.648 1 92.94 103 CYS A O 1
ATOM 842 N N . ASP A 1 104 ? 3.129 -4.727 -14 1 93.38 104 ASP A N 1
ATOM 843 C CA . ASP A 1 104 ? 2.955 -4.793 -15.445 1 93.38 104 ASP A CA 1
ATOM 844 C C . ASP A 1 104 ? 3.957 -5.758 -16.078 1 93.38 104 ASP A C 1
ATOM 846 O O . ASP A 1 104 ? 3.844 -6.098 -17.25 1 93.38 104 ASP A O 1
ATOM 850 N N . ASP A 1 105 ? 4.938 -6.156 -15.289 1 94.06 105 ASP A N 1
ATOM 851 C CA . ASP A 1 105 ? 5.949 -7.07 -15.812 1 94.06 105 ASP A CA 1
ATOM 852 C C . ASP A 1 105 ? 5.363 -8.453 -16.078 1 94.06 105 ASP A C 1
ATOM 854 O O . ASP A 1 105 ? 4.527 -8.93 -15.305 1 94.06 105 ASP A O 1
ATOM 858 N N . PRO A 1 106 ? 5.836 -9.156 -17.094 1 97.31 106 PRO A N 1
ATOM 859 C CA . PRO A 1 106 ? 5.379 -10.531 -17.344 1 97.31 106 PRO A CA 1
ATOM 860 C C . PRO A 1 106 ? 6.148 -11.562 -16.531 1 97.31 106 PRO A C 1
ATOM 862 O O . PRO A 1 106 ? 7.379 -11.547 -16.516 1 97.31 106 PRO A O 1
ATOM 865 N N . HIS A 1 107 ? 5.477 -12.445 -15.859 1 97.94 107 HIS A N 1
ATOM 866 C CA . HIS A 1 107 ? 6.035 -13.578 -15.141 1 97.94 107 HIS A CA 1
ATOM 867 C C . HIS A 1 107 ? 5.105 -14.789 -15.211 1 97.94 107 HIS A C 1
ATOM 869 O O . HIS A 1 107 ? 3.922 -14.648 -15.523 1 97.94 107 HIS A O 1
ATOM 875 N N . PHE A 1 108 ? 5.672 -15.938 -15.016 1 97.62 108 PHE A N 1
ATOM 876 C CA . PHE A 1 108 ? 4.832 -17.078 -14.688 1 97.62 108 PHE A CA 1
ATOM 877 C C . PHE A 1 108 ? 4.09 -16.859 -13.383 1 97.62 108 PHE A C 1
ATOM 879 O O . PHE A 1 108 ? 4.301 -15.844 -12.711 1 97.62 108 PHE A O 1
ATOM 886 N N . PHE A 1 109 ? 3.113 -17.844 -13.078 1 97.81 109 PHE A N 1
ATOM 887 C CA . PHE A 1 109 ? 2.342 -17.547 -11.875 1 97.81 109 PHE A CA 1
ATOM 888 C C . PHE A 1 109 ? 1.742 -18.812 -11.297 1 97.81 109 PHE A C 1
ATOM 890 O O . PHE A 1 109 ? 1.702 -19.859 -11.961 1 97.81 109 PHE A O 1
ATOM 897 N N . MET A 1 110 ? 1.473 -18.703 -10.047 1 97 110 MET A N 1
ATOM 898 C CA . MET A 1 110 ? 0.875 -19.781 -9.281 1 97 110 MET A CA 1
ATOM 899 C C . MET A 1 110 ? -0.577 -19.484 -8.938 1 97 110 MET A C 1
ATOM 901 O O . MET A 1 110 ? -0.881 -18.406 -8.422 1 97 110 MET A O 1
ATOM 905 N N . CYS A 1 111 ? -1.502 -20.422 -9.258 1 96.75 111 CYS A N 1
ATOM 906 C CA . CYS A 1 111 ? -2.9 -20.297 -8.867 1 96.75 111 CYS A CA 1
ATOM 907 C C . CYS A 1 111 ? -3.207 -21.172 -7.664 1 96.75 111 CYS A C 1
ATOM 909 O O . CYS A 1 111 ? -2.529 -22.188 -7.434 1 96.75 111 CYS A O 1
ATOM 911 N N . TYR A 1 112 ? -4.141 -20.688 -6.887 1 94.06 112 TYR A N 1
ATOM 912 C CA . TYR A 1 112 ? -4.773 -21.547 -5.906 1 94.06 112 TYR A CA 1
ATOM 913 C C . TYR A 1 112 ? -5.992 -22.25 -6.504 1 94.06 112 TYR A C 1
ATOM 915 O O . TYR A 1 112 ? -6.82 -21.609 -7.16 1 94.06 112 TYR A O 1
ATOM 923 N N . ALA A 1 113 ? -5.949 -23.516 -6.406 1 84.12 113 ALA A N 1
ATOM 924 C CA . ALA A 1 113 ? -7.066 -24.312 -6.91 1 84.12 113 ALA A CA 1
ATOM 925 C C . ALA A 1 113 ? -7.766 -25.062 -5.773 1 84.12 113 ALA A C 1
ATOM 927 O O . ALA A 1 113 ? -7.168 -25.922 -5.133 1 84.12 113 ALA A O 1
ATOM 928 N N . SER A 1 114 ? -8.977 -24.359 -5.195 1 71 114 SER A N 1
ATOM 929 C CA . SER A 1 114 ? -9.734 -25.047 -4.156 1 71 114 SER A CA 1
ATOM 930 C C . SER A 1 114 ? -10.031 -26.484 -4.555 1 71 114 SER A C 1
ATOM 932 O O . SER A 1 114 ? -10.227 -26.781 -5.734 1 71 114 SER A O 1
ATOM 934 N N . GLU A 1 115 ? -9.352 -27.453 -3.898 1 55.47 115 GLU A N 1
ATOM 935 C CA . GLU A 1 115 ? -9.805 -28.828 -4.129 1 55.47 115 GLU A CA 1
ATOM 936 C C . GLU A 1 115 ? -11.328 -28.922 -4.02 1 55.47 115 GLU A C 1
ATOM 938 O O . GLU A 1 115 ? -11.922 -28.406 -3.078 1 55.47 115 GLU A O 1
ATOM 943 N N . ILE A 1 116 ? -12.031 -28.797 -5.246 1 41.78 116 ILE A N 1
ATOM 944 C CA . ILE A 1 116 ? -13.398 -29.281 -5.172 1 41.78 116 ILE A CA 1
ATOM 945 C C . ILE A 1 116 ? -13.43 -30.625 -4.434 1 41.78 116 ILE A C 1
ATOM 947 O O . ILE A 1 116 ? -12.586 -31.484 -4.676 1 41.78 116 ILE A O 1
ATOM 951 N N . GLY B 1 1 ? 11.383 41.469 16.047 1 27.69 1 GLY B N 1
ATOM 952 C CA . GLY B 1 1 ? 10.117 40.812 16.297 1 27.69 1 GLY B CA 1
ATOM 953 C C . GLY B 1 1 ? 10.078 39.375 15.75 1 27.69 1 GLY B C 1
ATOM 954 O O . GLY B 1 1 ? 10.664 39.094 14.703 1 27.69 1 GLY B O 1
ATOM 955 N N . HIS B 1 2 ? 10.078 38.25 16.5 1 36.62 2 HIS B N 1
ATOM 956 C CA . HIS B 1 2 ? 10.43 36.875 16.094 1 36.62 2 HIS B CA 1
ATOM 957 C C . HIS B 1 2 ? 9.617 36.469 14.867 1 36.62 2 HIS B C 1
ATOM 959 O O . HIS B 1 2 ? 8.406 36.688 14.805 1 36.62 2 HIS B O 1
ATOM 965 N N . ASP B 1 3 ? 9.977 36.562 13.672 1 37.38 3 ASP B N 1
ATOM 966 C CA . ASP B 1 3 ? 9.312 36.25 12.406 1 37.38 3 ASP B CA 1
ATOM 967 C C . ASP B 1 3 ? 8.547 34.938 12.492 1 37.38 3 ASP B C 1
ATOM 969 O O . ASP B 1 3 ? 9.141 33.875 12.469 1 37.38 3 ASP B O 1
ATOM 973 N N . VAL B 1 4 ? 7.574 34.875 13.43 1 45.88 4 VAL B N 1
ATOM 974 C CA . VAL B 1 4 ? 6.711 33.719 13.633 1 45.88 4 VAL B CA 1
ATOM 975 C C . VAL B 1 4 ? 6.156 33.25 12.289 1 45.88 4 VAL B C 1
ATOM 977 O O . VAL B 1 4 ? 5.48 34.031 11.586 1 45.88 4 VAL B O 1
ATOM 980 N N . MET B 1 5 ? 6.844 32.594 11.547 1 51.56 5 MET B N 1
ATOM 981 C CA . MET B 1 5 ? 6.293 32.031 10.305 1 51.56 5 MET B CA 1
ATOM 982 C C . MET B 1 5 ? 4.848 31.594 10.508 1 51.56 5 MET B C 1
ATOM 984 O O . MET B 1 5 ? 4.523 30.969 11.523 1 51.56 5 MET B O 1
ATOM 988 N N . PRO B 1 6 ? 3.908 32.281 9.758 1 56.38 6 PRO B N 1
ATOM 989 C CA . PRO B 1 6 ? 2.482 31.984 9.945 1 56.38 6 PRO B CA 1
ATOM 990 C C . PRO B 1 6 ? 2.154 30.5 9.828 1 56.38 6 PRO B C 1
ATOM 992 O O . PRO B 1 6 ? 2.777 29.781 9.039 1 56.38 6 PRO B O 1
ATOM 995 N N . ASP B 1 7 ? 1.62 29.953 10.953 1 63.41 7 ASP B N 1
ATOM 996 C CA . ASP B 1 7 ? 1.09 28.594 10.922 1 63.41 7 ASP B CA 1
ATOM 997 C C . ASP B 1 7 ? 0.005 28.438 9.859 1 63.41 7 ASP B C 1
ATOM 999 O O . ASP B 1 7 ? -0.618 27.391 9.742 1 63.41 7 ASP B O 1
ATOM 1003 N N . TRP B 1 8 ? -0.278 29.625 9.172 1 65.62 8 TRP B N 1
ATOM 1004 C CA . TRP B 1 8 ? -1.315 29.578 8.148 1 65.62 8 TRP B CA 1
ATOM 1005 C C . TRP B 1 8 ? -0.853 30.281 6.875 1 65.62 8 TRP B C 1
ATOM 1007 O O . TRP B 1 8 ? -0.193 31.312 6.934 1 65.62 8 TRP B O 1
ATOM 1017 N N . CYS B 1 9 ? -0.637 29.734 5.902 1 66.19 9 CYS B N 1
ATOM 1018 C CA . CYS B 1 9 ? -0.474 30.344 4.586 1 66.19 9 CYS B CA 1
ATOM 1019 C C . CYS B 1 9 ? -1.506 29.812 3.604 1 66.19 9 CYS B C 1
ATOM 1021 O O . CYS B 1 9 ? -2.221 28.859 3.908 1 66.19 9 CYS B O 1
ATOM 1023 N N . SER B 1 10 ? -1.629 30.328 2.396 1 71.69 10 SER B N 1
ATOM 1024 C CA . SER B 1 10 ? -2.627 30.125 1.351 1 71.69 10 SER B CA 1
ATOM 1025 C C . SER B 1 10 ? -3.057 28.672 1.265 1 71.69 10 SER B C 1
ATOM 1027 O O . SER B 1 10 ? -2.494 27.906 0.484 1 71.69 10 SER B O 1
ATOM 1029 N N . GLY B 1 11 ? -4.078 28.328 2.221 1 87.94 11 GLY B N 1
ATOM 1030 C CA . GLY B 1 11 ? -4.832 27.109 2.053 1 87.94 11 GLY B CA 1
ATOM 1031 C C . GLY B 1 11 ? -4.359 25.984 2.959 1 87.94 11 GLY B C 1
ATOM 1032 O O . GLY B 1 11 ? -4.922 24.891 2.943 1 87.94 11 GLY B O 1
ATOM 1033 N N . PHE B 1 12 ? -3.219 26.312 3.75 1 94.56 12 PHE B N 1
ATOM 1034 C CA . PHE B 1 12 ? -2.693 25.266 4.609 1 94.56 12 PHE B CA 1
ATOM 1035 C C . PHE B 1 12 ? -2.639 25.719 6.059 1 94.56 12 PHE B C 1
ATOM 1037 O O . PHE B 1 12 ? -2.51 26.922 6.332 1 94.56 12 PHE B O 1
ATOM 1044 N N . ARG B 1 13 ? -2.676 24.75 6.984 1 93.69 13 ARG B N 1
ATOM 1045 C CA . ARG B 1 13 ? -2.566 24.984 8.422 1 93.69 13 ARG B CA 1
ATOM 1046 C C . ARG B 1 13 ? -1.604 23.984 9.062 1 93.69 13 ARG B C 1
ATOM 1048 O O . ARG B 1 13 ? -1.712 22.781 8.844 1 93.69 13 ARG B O 1
ATOM 1055 N N . ALA B 1 14 ? -0.666 24.562 9.773 1 93.81 14 ALA B N 1
ATOM 1056 C CA . ALA B 1 14 ? 0.227 23.703 10.555 1 93.81 14 ALA B CA 1
ATOM 1057 C C . ALA B 1 14 ? -0.328 23.453 11.953 1 93.81 14 ALA B C 1
ATOM 1059 O O . ALA B 1 14 ? -0.818 24.391 12.602 1 93.81 14 ALA B O 1
ATOM 1060 N N . VAL B 1 15 ? -0.268 22.25 12.383 1 95 15 VAL B N 1
ATOM 1061 C CA . VAL B 1 15 ? -0.699 21.906 13.727 1 95 15 VAL B CA 1
ATOM 1062 C C . VAL B 1 15 ? 0.452 21.234 14.477 1 95 15 VAL B C 1
ATOM 1064 O O . VAL B 1 15 ? 0.92 20.156 14.086 1 95 15 VAL B O 1
ATOM 1067 N N . PHE B 1 16 ? 0.84 21.859 15.57 1 93.31 16 PHE B N 1
ATOM 1068 C CA . PHE B 1 16 ? 2.033 21.422 16.281 1 93.31 16 PHE B CA 1
ATOM 1069 C C . PHE B 1 16 ? 1.659 20.609 17.531 1 93.31 16 PHE B C 1
ATOM 1071 O O . PHE B 1 16 ? 2.127 20.906 18.625 1 93.31 16 PHE B O 1
ATOM 1078 N N . THR B 1 17 ? 0.826 19.672 17.359 1 95.38 17 THR B N 1
ATOM 1079 C CA . THR B 1 17 ? 0.473 18.641 18.328 1 95.38 17 THR B CA 1
ATOM 1080 C C . THR B 1 17 ? 0.763 17.25 17.766 1 95.38 17 THR B C 1
ATOM 1082 O O . THR B 1 17 ? 0.407 16.953 16.625 1 95.38 17 THR B O 1
ATOM 1085 N N . ASP B 1 18 ? 1.368 16.406 18.562 1 96.88 18 ASP B N 1
ATOM 1086 C CA . ASP B 1 18 ? 1.734 15.07 18.125 1 96.88 18 ASP B CA 1
ATOM 1087 C C . ASP B 1 18 ? 0.5 14.188 17.969 1 96.88 18 ASP B C 1
ATOM 1089 O O . ASP B 1 18 ? -0.273 14.023 18.906 1 96.88 18 ASP B O 1
ATOM 1093 N N . LYS B 1 19 ? 0.314 13.641 16.844 1 98.31 19 LYS B N 1
ATOM 1094 C CA . LYS B 1 19 ? -0.717 12.641 16.562 1 98.31 19 LYS B CA 1
ATOM 1095 C C . LYS B 1 19 ? -0.218 11.586 15.586 1 98.31 19 LYS B C 1
ATOM 1097 O O . LYS B 1 19 ? 0.698 11.844 14.805 1 98.31 19 LYS B O 1
ATOM 1102 N N . ASN B 1 20 ? -0.748 10.398 15.734 1 97.75 20 ASN B N 1
ATOM 1103 C CA . ASN B 1 20 ? -0.541 9.469 14.633 1 97.75 20 ASN B CA 1
ATOM 1104 C C . ASN B 1 20 ? -1.28 9.922 13.375 1 97.75 20 ASN B C 1
ATOM 1106 O O . ASN B 1 20 ? -2.047 10.883 13.406 1 97.75 20 ASN B O 1
ATOM 1110 N N . TRP B 1 21 ? -1.01 9.266 12.312 1 97.69 21 TRP B N 1
ATOM 1111 C CA . TRP B 1 21 ? -1.503 9.742 11.023 1 97.69 21 TRP B CA 1
ATOM 1112 C C . TRP B 1 21 ? -3.027 9.773 11 1 97.69 21 TRP B C 1
ATOM 1114 O O . TRP B 1 21 ? -3.629 10.758 10.57 1 97.69 21 TRP B O 1
ATOM 1124 N N . THR B 1 22 ? -3.695 8.711 11.5 1 97.38 22 THR B N 1
ATOM 1125 C CA . THR B 1 22 ? -5.148 8.594 11.477 1 97.38 22 THR B CA 1
ATOM 1126 C C . THR B 1 22 ? -5.797 9.68 12.328 1 97.38 22 THR B C 1
ATOM 1128 O O . THR B 1 22 ? -6.766 10.312 11.906 1 97.38 22 THR B O 1
ATOM 1131 N N . ASP B 1 23 ? -5.273 9.891 13.438 1 98.5 23 ASP B N 1
ATOM 1132 C CA . ASP B 1 23 ? -5.797 10.938 14.305 1 98.5 23 ASP B CA 1
ATOM 1133 C C . ASP B 1 23 ? -5.559 12.32 13.703 1 98.5 23 ASP B C 1
ATOM 1135 O O . ASP B 1 23 ? -6.395 13.219 13.844 1 98.5 23 ASP B O 1
ATOM 1139 N N . ALA B 1 24 ? -4.402 12.523 13.141 1 98.5 24 ALA B N 1
ATOM 1140 C CA . ALA B 1 24 ? -4.109 13.781 12.461 1 98.5 24 ALA B CA 1
ATOM 1141 C C . ALA B 1 24 ? -5.109 14.047 11.344 1 98.5 24 ALA B C 1
ATOM 1143 O O . ALA B 1 24 ? -5.621 15.164 11.203 1 98.5 24 ALA B O 1
ATOM 1144 N N . GLN B 1 25 ? -5.332 13.008 10.555 1 98.25 25 GLN B N 1
ATOM 1145 C CA . GLN B 1 25 ? -6.309 13.148 9.477 1 98.25 25 GLN B CA 1
ATOM 1146 C C . GLN B 1 25 ? -7.68 13.516 10.031 1 98.25 25 GLN B C 1
ATOM 1148 O O . GLN B 1 25 ? -8.352 14.406 9.5 1 98.25 25 GLN B O 1
ATOM 1153 N N . SER B 1 26 ? -8.078 12.781 11.023 1 98.12 26 SER B N 1
ATOM 1154 C CA . SER B 1 26 ? -9.375 13.055 11.641 1 98.12 26 SER B CA 1
ATOM 1155 C C . SER B 1 26 ? -9.461 14.5 12.125 1 98.12 26 SER B C 1
ATOM 1157 O O . SER B 1 26 ? -10.492 15.156 11.938 1 98.12 26 SER B O 1
ATOM 1159 N N . TYR B 1 27 ? -8.469 15.023 12.781 1 97.81 27 TYR B N 1
ATOM 1160 C CA . TYR B 1 27 ? -8.43 16.406 13.234 1 97.81 27 TYR B CA 1
ATOM 1161 C C . TYR B 1 27 ? -8.641 17.375 12.078 1 97.81 27 TYR B C 1
ATOM 1163 O O . TYR B 1 27 ? -9.453 18.297 12.172 1 97.81 27 TYR B O 1
ATOM 1171 N N . CYS B 1 28 ? -7.867 17.156 10.969 1 97.5 28 CYS B N 1
ATOM 1172 C CA . CYS B 1 28 ? -7.973 18.062 9.82 1 97.5 28 CYS B CA 1
ATOM 1173 C C . CYS B 1 28 ? -9.375 18 9.219 1 97.5 28 CYS B C 1
A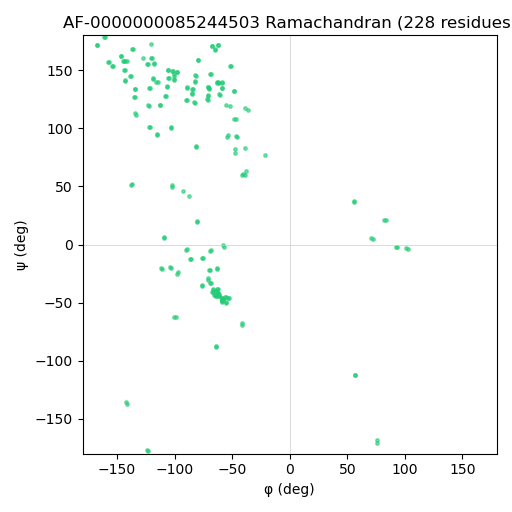TOM 1175 O O . CYS B 1 28 ? -9.906 19.031 8.789 1 97.5 28 CYS B O 1
ATOM 1177 N N . ARG B 1 29 ? -9.961 16.828 9.172 1 96.81 29 ARG B N 1
ATOM 1178 C CA . ARG B 1 29 ? -11.297 16.703 8.594 1 96.81 29 ARG B CA 1
ATOM 1179 C C . ARG B 1 29 ? -12.352 17.328 9.484 1 96.81 29 ARG B C 1
ATOM 1181 O O . ARG B 1 29 ? -13.375 17.828 9 1 96.81 29 ARG B O 1
ATOM 1188 N N . GLN B 1 30 ? -12.109 17.344 10.758 1 96.44 30 GLN B N 1
ATOM 1189 C CA . GLN B 1 30 ? -13.031 17.953 11.711 1 96.44 30 GLN B CA 1
ATOM 1190 C C . GLN B 1 30 ? -12.922 19.484 11.68 1 96.44 30 GLN B C 1
ATOM 1192 O O . GLN B 1 30 ? -13.914 20.188 11.852 1 96.44 30 GLN B O 1
ATOM 1197 N N . HIS B 1 31 ? -11.789 20.031 11.484 1 95 31 HIS B N 1
ATOM 1198 C CA . HIS B 1 31 ? -11.547 21.469 11.664 1 95 31 HIS B CA 1
ATOM 1199 C C . HIS B 1 31 ? -11.289 22.156 10.328 1 95 31 HIS B C 1
ATOM 1201 O O . HIS B 1 31 ? -11.453 23.375 10.211 1 95 31 HIS B O 1
ATOM 1207 N N . TYR B 1 32 ? -10.898 21.297 9.375 1 93.19 32 TYR B N 1
ATOM 1208 C CA . TYR B 1 32 ? -10.57 21.812 8.055 1 93.19 32 TYR B CA 1
ATOM 1209 C C . TYR B 1 32 ? -11.062 20.859 6.965 1 93.19 32 TYR B C 1
ATOM 1211 O O . TYR B 1 32 ? -12.219 20.438 6.98 1 93.19 32 TYR B O 1
ATOM 1219 N N . THR B 1 33 ? -10.242 20.625 5.938 1 92.81 33 THR B N 1
ATOM 1220 C CA . THR B 1 33 ? -10.672 19.766 4.844 1 92.81 33 THR B CA 1
ATOM 1221 C C . THR B 1 33 ? -10.109 18.359 5.012 1 92.81 33 THR B C 1
ATOM 1223 O O . THR B 1 33 ? -10.859 17.375 5.098 1 92.81 33 THR B O 1
ATOM 1226 N N . ASP B 1 34 ? -8.836 18.188 4.996 1 97.38 34 ASP B N 1
ATOM 1227 C CA . ASP B 1 34 ? -8.078 16.938 5.117 1 97.38 34 ASP B CA 1
ATOM 1228 C C . ASP B 1 34 ? -6.602 17.219 5.363 1 97.38 34 ASP B C 1
ATOM 1230 O O . ASP B 1 34 ? -6.176 18.375 5.375 1 97.38 34 ASP B O 1
ATOM 1234 N N . LEU B 1 35 ? -5.809 16.203 5.66 1 97.94 35 LEU B N 1
ATOM 1235 C CA . LEU B 1 35 ? -4.359 16.359 5.586 1 97.94 35 LEU B CA 1
ATOM 1236 C C . LEU B 1 35 ? -3.943 16.938 4.234 1 97.94 35 LEU B C 1
ATOM 1238 O O . LEU B 1 35 ? -4.586 16.672 3.219 1 97.94 35 LEU B O 1
ATOM 1242 N N . ALA B 1 36 ? -2.861 17.578 4.254 1 96.06 36 ALA B N 1
ATOM 1243 C CA . ALA B 1 36 ? -2.451 18.359 3.094 1 96.06 36 ALA B CA 1
ATOM 1244 C C . ALA B 1 36 ? -2.029 17.453 1.94 1 96.06 36 ALA B C 1
ATOM 1246 O O . ALA B 1 36 ? -1.222 16.547 2.123 1 96.06 36 ALA B O 1
ATOM 1247 N N . SER B 1 37 ? -2.576 17.672 0.803 1 96.19 37 SER B N 1
ATOM 1248 C CA . SER B 1 37 ? -2.045 17.156 -0.457 1 96.19 37 SER B CA 1
ATOM 1249 C C . SER B 1 37 ? -1.216 18.219 -1.176 1 96.19 37 SER B C 1
ATOM 1251 O O . SER B 1 37 ? -1.475 19.422 -1.038 1 96.19 37 SER B O 1
ATOM 1253 N N . VAL B 1 38 ? -0.237 17.781 -1.878 1 93.94 38 VAL B N 1
ATOM 1254 C CA . VAL B 1 38 ? 0.679 18.703 -2.545 1 93.94 38 VAL B CA 1
ATOM 1255 C C . VAL B 1 38 ? 0.508 18.594 -4.059 1 93.94 38 VAL B C 1
ATOM 1257 O O . VAL B 1 38 ? 0.743 17.531 -4.641 1 93.94 38 VAL B O 1
ATOM 1260 N N . ARG B 1 39 ? 0.134 19.734 -4.703 1 93.44 39 ARG B N 1
ATOM 1261 C CA . ARG B 1 39 ? -0.267 19.672 -6.105 1 93.44 39 ARG B CA 1
ATOM 1262 C C . ARG B 1 39 ? 0.838 20.203 -7.016 1 93.44 39 ARG B C 1
ATOM 1264 O O . ARG B 1 39 ? 0.814 19.984 -8.227 1 93.44 39 ARG B O 1
ATOM 1271 N N . ASN B 1 40 ? 1.772 20.984 -6.395 1 93.31 40 ASN B N 1
ATOM 1272 C CA . ASN B 1 40 ? 2.854 21.547 -7.195 1 93.31 40 ASN B CA 1
ATOM 1273 C C . ASN B 1 40 ? 4.031 21.969 -6.324 1 93.31 40 ASN B C 1
ATOM 1275 O O . ASN B 1 40 ? 3.967 21.875 -5.094 1 93.31 40 ASN B O 1
ATOM 1279 N N . GLN B 1 41 ? 5.121 22.484 -7.027 1 94.81 41 GLN B N 1
ATOM 1280 C CA . GLN B 1 41 ? 6.352 22.828 -6.324 1 94.81 41 GLN B CA 1
ATOM 1281 C C . GLN B 1 41 ? 6.133 24 -5.379 1 94.81 41 GLN B C 1
ATOM 1283 O O . GLN B 1 41 ? 6.719 24.062 -4.293 1 94.81 41 GLN B O 1
ATOM 1288 N N . ALA B 1 42 ? 5.391 24.938 -5.773 1 92.81 42 ALA B N 1
ATOM 1289 C CA . ALA B 1 42 ? 5.105 26.094 -4.934 1 92.81 42 ALA B CA 1
ATOM 1290 C C . ALA B 1 42 ? 4.461 25.672 -3.617 1 92.81 42 ALA B C 1
ATOM 1292 O O . ALA B 1 42 ? 4.852 26.156 -2.549 1 92.81 42 ALA B O 1
ATOM 1293 N N . GLU B 1 43 ? 3.492 24.812 -3.754 1 92.38 43 GLU B N 1
ATOM 1294 C CA . GLU B 1 43 ? 2.846 24.312 -2.549 1 92.38 43 GLU B CA 1
ATOM 1295 C C . GLU B 1 43 ? 3.838 23.547 -1.67 1 92.38 43 GLU B C 1
ATOM 1297 O O . GLU B 1 43 ? 3.834 23.703 -0.446 1 92.38 43 GLU B O 1
ATOM 1302 N N . ASN B 1 44 ? 4.66 22.75 -2.26 1 93.88 44 ASN B N 1
ATOM 1303 C CA . ASN B 1 44 ? 5.66 22 -1.509 1 93.88 44 ASN B CA 1
ATOM 1304 C C . ASN B 1 44 ? 6.59 22.922 -0.728 1 93.88 44 ASN B C 1
ATOM 1306 O O . ASN B 1 44 ? 6.902 22.656 0.434 1 93.88 44 ASN B O 1
ATOM 1310 N N . ASP B 1 45 ? 7.035 23.922 -1.397 1 92.5 45 ASP B N 1
ATOM 1311 C CA . ASP B 1 45 ? 7.93 24.891 -0.765 1 92.5 45 ASP B CA 1
ATOM 1312 C C . ASP B 1 45 ? 7.23 25.609 0.377 1 92.5 45 ASP B C 1
ATOM 1314 O O . ASP B 1 45 ? 7.855 25.938 1.389 1 92.5 45 ASP B O 1
ATOM 1318 N N . GLN B 1 46 ? 6.004 25.922 0.167 1 92.06 46 GLN B N 1
ATOM 1319 C CA . GLN B 1 46 ? 5.223 26.562 1.227 1 92.06 46 GLN B CA 1
ATOM 1320 C C . GLN B 1 46 ? 5.172 25.672 2.471 1 92.06 46 GLN B C 1
ATOM 1322 O O . GLN B 1 46 ? 5.379 26.156 3.588 1 92.06 46 GLN B O 1
ATOM 1327 N N . LEU B 1 47 ? 4.879 24.422 2.246 1 93.94 47 LEU B N 1
ATOM 1328 C CA . LEU B 1 47 ? 4.801 23.5 3.369 1 93.94 47 LEU B CA 1
ATOM 1329 C C . LEU B 1 47 ? 6.152 23.359 4.059 1 93.94 47 LEU B C 1
ATOM 1331 O O . LEU B 1 47 ? 6.223 23.266 5.289 1 93.94 47 LEU B O 1
ATOM 1335 N N . LYS B 1 48 ? 7.188 23.266 3.287 1 92.69 48 LYS B N 1
ATOM 1336 C CA . LYS B 1 48 ? 8.539 23.219 3.84 1 92.69 48 LYS B CA 1
ATOM 1337 C C . LYS B 1 48 ? 8.797 24.375 4.789 1 92.69 48 LYS B C 1
ATOM 1339 O O . LYS B 1 48 ? 9.32 24.188 5.887 1 92.69 48 LYS B O 1
ATOM 1344 N N . THR B 1 49 ? 8.414 25.484 4.336 1 91.38 49 THR B N 1
ATOM 1345 C CA . THR B 1 49 ? 8.609 26.688 5.137 1 91.38 49 THR B CA 1
ATOM 1346 C C . THR B 1 49 ? 7.77 26.641 6.41 1 91.38 49 THR B C 1
ATOM 1348 O O . THR B 1 49 ? 8.266 26.922 7.504 1 91.38 49 THR B O 1
ATOM 1351 N N . MET B 1 50 ? 6.555 26.219 6.262 1 91.25 50 MET B N 1
ATOM 1352 C CA . MET B 1 50 ? 5.625 26.203 7.387 1 91.25 50 MET B CA 1
ATOM 1353 C C . MET B 1 50 ? 6.035 25.156 8.414 1 91.25 50 MET B C 1
ATOM 1355 O O . MET B 1 50 ? 5.758 25.297 9.609 1 91.25 50 MET B O 1
ATOM 1359 N N . SER B 1 51 ? 6.594 24.094 7.969 1 92.44 51 SER B N 1
ATOM 1360 C CA . SER B 1 51 ? 6.941 23 8.859 1 92.44 51 SER B CA 1
ATOM 1361 C C . SER B 1 51 ? 8.18 23.312 9.688 1 92.44 51 SER B C 1
ATOM 1363 O O . SER B 1 51 ? 8.484 22.625 10.656 1 92.44 51 SER B O 1
ATOM 1365 N N . ARG B 1 52 ? 8.953 24.406 9.352 1 88.12 52 ARG B N 1
ATOM 1366 C CA . ARG B 1 52 ? 10.18 24.797 10.031 1 88.12 52 ARG B CA 1
ATOM 1367 C C . ARG B 1 52 ? 11.188 23.656 10.047 1 88.12 52 ARG B C 1
ATOM 1369 O O . ARG B 1 52 ? 11.82 23.391 11.078 1 88.12 52 ARG B O 1
ATOM 1376 N N . LYS B 1 53 ? 11.234 22.844 8.922 1 85.5 53 LYS B N 1
ATOM 1377 C CA . LYS B 1 53 ? 12.188 21.766 8.672 1 85.5 53 LYS B CA 1
ATOM 1378 C C . LYS B 1 53 ? 11.898 20.562 9.57 1 85.5 53 LYS B C 1
ATOM 1380 O O . LYS B 1 53 ? 12.742 19.672 9.711 1 85.5 53 LYS B O 1
ATOM 1385 N N . ILE B 1 54 ? 10.828 20.625 10.32 1 91.94 54 ILE B N 1
ATOM 1386 C CA . ILE B 1 54 ? 10.375 19.469 11.094 1 91.94 54 ILE B CA 1
ATOM 1387 C C . ILE B 1 54 ? 9.578 18.531 10.203 1 91.94 54 ILE B C 1
ATOM 1389 O O . ILE B 1 54 ? 8.898 18.969 9.266 1 91.94 54 ILE B O 1
ATOM 1393 N N . ARG B 1 55 ? 9.703 17.297 10.477 1 95.62 55 ARG B N 1
ATOM 1394 C CA . ARG B 1 55 ? 8.891 16.328 9.742 1 95.62 55 ARG B CA 1
ATOM 1395 C C . ARG B 1 55 ? 7.422 16.422 10.141 1 95.62 55 ARG B C 1
ATOM 1397 O O . ARG B 1 55 ? 7.094 16.453 11.328 1 95.62 55 ARG B O 1
ATOM 1404 N N . VAL B 1 56 ? 6.586 16.422 9.156 1 97.56 56 VAL B N 1
ATOM 1405 C CA . VAL B 1 56 ? 5.16 16.562 9.438 1 97.56 56 V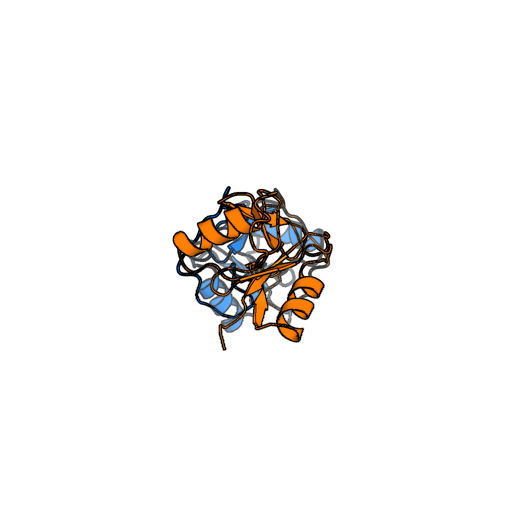AL B CA 1
ATOM 1406 C C . VAL B 1 56 ? 4.367 15.594 8.562 1 97.56 56 VAL B C 1
ATOM 1408 O O . VAL B 1 56 ? 4.734 15.344 7.41 1 97.56 56 VAL B O 1
ATOM 1411 N N . TRP B 1 57 ? 3.311 15.125 9.219 1 97.94 57 TRP B N 1
ATOM 1412 C CA . TRP B 1 57 ? 2.4 14.336 8.391 1 97.94 57 TRP B CA 1
ATOM 1413 C C . TRP B 1 57 ? 1.816 15.18 7.262 1 97.94 57 TRP B C 1
ATOM 1415 O O . TRP B 1 57 ? 1.433 16.328 7.477 1 97.94 57 TRP B O 1
ATOM 1425 N N . ILE B 1 58 ? 1.722 14.617 6.125 1 97.44 58 ILE B N 1
ATOM 1426 C CA . ILE B 1 58 ? 0.867 15.086 5.039 1 97.44 58 ILE B CA 1
ATOM 1427 C C . ILE B 1 58 ? -0.093 13.977 4.621 1 97.44 58 ILE B C 1
ATOM 1429 O O . ILE B 1 58 ? -0.115 12.898 5.227 1 97.44 58 ILE B O 1
ATOM 1433 N N . GLY B 1 59 ? -0.911 14.219 3.607 1 97.19 59 GLY B N 1
ATOM 1434 C CA . GLY B 1 59 ? -2.039 13.352 3.305 1 97.19 59 GLY B CA 1
ATOM 1435 C C . GLY B 1 59 ? -1.646 12.109 2.521 1 97.19 59 GLY B C 1
ATOM 1436 O O . GLY B 1 59 ? -2.492 11.484 1.879 1 97.19 59 GLY B O 1
ATOM 1437 N N . LEU B 1 60 ? -0.433 11.711 2.533 1 92.69 60 LEU B N 1
ATOM 1438 C CA . LEU B 1 60 ? 0.034 10.539 1.805 1 92.69 60 LEU B CA 1
ATOM 1439 C C . LEU B 1 60 ? -0.192 9.266 2.617 1 92.69 60 LEU B C 1
ATOM 1441 O O . LEU B 1 60 ? 0.113 9.227 3.812 1 92.69 60 LEU B O 1
ATOM 1445 N N . TYR B 1 61 ? -0.728 8.242 1.965 1 90.94 61 TYR B N 1
ATOM 1446 C CA . TYR B 1 61 ? -0.825 6.93 2.605 1 90.94 61 TYR B CA 1
ATOM 1447 C C . TYR B 1 61 ? -0.842 5.816 1.567 1 90.94 61 TYR B C 1
ATOM 1449 O O . TYR B 1 61 ? -1.181 6.047 0.404 1 90.94 61 TYR B O 1
ATOM 1457 N N . ARG B 1 62 ? -0.396 4.727 2.029 1 87.19 62 ARG B N 1
ATOM 1458 C CA . ARG B 1 62 ? -0.41 3.518 1.212 1 87.19 62 ARG B CA 1
ATOM 1459 C C . ARG B 1 62 ? -0.921 2.322 2.01 1 87.19 62 ARG B C 1
ATOM 1461 O O . ARG B 1 62 ? -0.547 2.139 3.17 1 87.19 62 ARG B O 1
ATOM 1468 N N . GLY B 1 63 ? -1.776 1.629 1.396 1 82.19 63 GLY B N 1
ATOM 1469 C CA . GLY B 1 63 ? -2.348 0.462 2.051 1 82.19 63 GLY B CA 1
ATOM 1470 C C . GLY B 1 63 ? -1.329 -0.632 2.314 1 82.19 63 GLY B C 1
ATOM 1471 O O . GLY B 1 63 ? -0.185 -0.544 1.861 1 82.19 63 GLY B O 1
ATOM 1472 N N . GLN B 1 64 ? -1.75 -1.56 3.098 1 81.81 64 GLN B N 1
ATOM 1473 C CA . GLN B 1 64 ? -0.905 -2.695 3.447 1 81.81 64 GLN B CA 1
ATOM 1474 C C . GLN B 1 64 ? -0.897 -3.74 2.336 1 81.81 64 GLN B C 1
ATOM 1476 O O . GLN B 1 64 ? -1.746 -3.707 1.441 1 81.81 64 GLN B O 1
ATOM 1481 N N . TRP B 1 65 ? 0.145 -4.539 2.365 1 86.69 65 TRP B N 1
ATOM 1482 C CA . TRP B 1 65 ? 0.141 -5.719 1.509 1 86.69 65 TRP B CA 1
ATOM 1483 C C . TRP B 1 65 ? -1.048 -6.617 1.825 1 86.69 65 TRP B C 1
ATOM 1485 O O . TRP B 1 65 ? -1.397 -6.8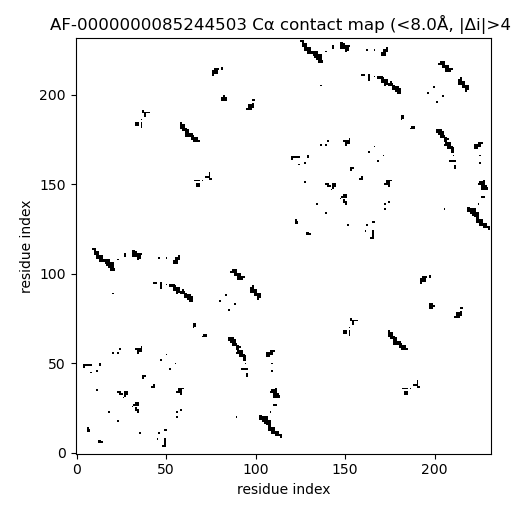09 2.992 1 86.69 65 TRP B O 1
ATOM 1495 N N . LYS B 1 66 ? -1.652 -7.133 0.833 1 89.19 66 LYS B N 1
ATOM 1496 C CA . LYS B 1 66 ? -2.793 -8.031 0.998 1 89.19 66 LYS B CA 1
ATOM 1497 C C . LYS B 1 66 ? -2.754 -9.164 -0.025 1 89.19 66 LYS B C 1
ATOM 1499 O O . LYS B 1 66 ? -2.123 -9.031 -1.076 1 89.19 66 LYS B O 1
ATOM 1504 N N . TRP B 1 67 ? -3.439 -10.188 0.356 1 93.81 67 TRP B N 1
ATOM 1505 C CA . TRP B 1 67 ? -3.715 -11.25 -0.607 1 93.81 67 TRP B CA 1
ATOM 1506 C C . TRP B 1 67 ? -4.91 -10.891 -1.481 1 93.81 67 TRP B C 1
ATOM 1508 O O . TRP B 1 67 ? -5.918 -10.383 -0.986 1 93.81 67 TRP B O 1
ATOM 1518 N N . SER B 1 68 ? -4.781 -11.211 -2.693 1 94.44 68 SER B N 1
ATOM 1519 C CA . SER B 1 68 ? -5.82 -10.836 -3.646 1 94.44 68 SER B CA 1
ATOM 1520 C C . SER B 1 68 ? -7.102 -11.633 -3.404 1 94.44 68 SER B C 1
ATOM 1522 O O . SER B 1 68 ? -8.188 -11.211 -3.809 1 94.44 68 SER B O 1
ATOM 1524 N N . ASP B 1 69 ? -6.973 -12.734 -2.785 1 92.88 69 ASP B N 1
ATOM 1525 C CA . ASP B 1 69 ? -8.148 -13.562 -2.547 1 92.88 69 ASP B CA 1
ATOM 1526 C C . ASP B 1 69 ? -8.82 -13.195 -1.226 1 92.88 69 ASP B C 1
ATOM 1528 O O . ASP B 1 69 ? -9.82 -13.805 -0.842 1 92.88 69 ASP B O 1
ATOM 1532 N N . GLY B 1 70 ? -8.273 -12.328 -0.491 1 91.44 70 GLY B N 1
ATOM 1533 C CA . GLY B 1 70 ? -8.875 -11.859 0.75 1 91.44 70 GLY B CA 1
ATOM 1534 C C . GLY B 1 70 ? -8.414 -12.641 1.966 1 91.44 70 GLY B C 1
ATOM 1535 O O . GLY B 1 70 ? -8.797 -12.328 3.094 1 91.44 70 GLY B O 1
ATOM 1536 N N . THR B 1 71 ? -7.609 -13.609 1.738 1 90.88 71 THR B N 1
ATOM 1537 C CA . THR B 1 71 ? -7.062 -14.359 2.863 1 90.88 71 THR B CA 1
ATOM 1538 C C . THR B 1 71 ? -6.297 -13.438 3.807 1 90.88 71 THR B C 1
ATOM 1540 O O . THR B 1 71 ? -5.543 -12.57 3.357 1 90.88 71 THR B O 1
ATOM 1543 N N . PRO B 1 72 ? -6.57 -13.617 5.168 1 89.38 72 PRO B N 1
ATOM 1544 C CA . PRO B 1 72 ? -5.77 -12.805 6.09 1 89.38 72 PRO B CA 1
ATOM 1545 C C . PRO B 1 72 ? -4.281 -13.125 6.016 1 89.38 72 PRO B C 1
ATOM 1547 O O . PRO B 1 72 ? -3.904 -14.289 5.84 1 89.38 72 PRO B O 1
ATOM 1550 N N . MET B 1 73 ? -3.541 -12.156 6.059 1 86.88 73 MET B N 1
ATOM 1551 C CA . MET B 1 73 ? -2.094 -12.344 6.004 1 86.88 73 MET B CA 1
ATOM 1552 C C . MET B 1 73 ? -1.543 -12.719 7.375 1 86.88 73 MET B C 1
ATOM 1554 O O . MET B 1 73 ? -1.123 -11.852 8.141 1 86.88 73 MET B O 1
ATOM 1558 N N . SER B 1 74 ? -1.568 -13.969 7.723 1 85.44 74 SER B N 1
ATOM 1559 C CA . SER B 1 74 ? -1.101 -14.453 9.016 1 85.44 74 SER B CA 1
ATOM 1560 C C . SER B 1 74 ? 0.324 -14.992 8.93 1 85.44 74 SER B C 1
ATOM 1562 O O . SER B 1 74 ? 0.991 -15.172 9.945 1 85.44 74 SER B O 1
ATOM 1564 N N . PHE B 1 75 ? 0.77 -15.422 7.832 1 88 75 PHE B N 1
ATOM 1565 C CA . PHE B 1 75 ? 2.104 -15.922 7.52 1 88 75 PHE B CA 1
ATOM 1566 C C . PHE B 1 75 ? 2.807 -14.992 6.531 1 88 75 PHE B C 1
ATOM 1568 O O . PHE B 1 75 ? 2.186 -14.5 5.59 1 88 75 PHE B O 1
ATOM 1575 N N . ARG B 1 76 ? 4.145 -14.766 6.754 1 86.12 76 ARG B N 1
ATOM 1576 C CA . ARG B 1 76 ? 4.91 -13.914 5.848 1 86.12 76 ARG B CA 1
ATOM 1577 C C . ARG B 1 76 ? 6.328 -14.453 5.664 1 86.12 76 ARG B C 1
ATOM 1579 O O . ARG B 1 76 ? 6.941 -14.938 6.617 1 86.12 76 ARG B O 1
ATOM 1586 N N . GLN B 1 77 ? 6.867 -14.352 4.398 1 87 77 GLN B N 1
ATOM 1587 C CA . GLN B 1 77 ? 8.227 -14.766 4.066 1 87 77 GLN B CA 1
ATOM 1588 C C . GLN B 1 77 ? 8.906 -13.758 3.146 1 87 77 GLN B C 1
ATOM 1590 O O . GLN B 1 77 ? 9.414 -14.117 2.086 1 87 77 GLN B O 1
ATOM 1595 N N . TRP B 1 78 ? 8.867 -12.508 3.551 1 84.44 78 TRP B N 1
ATOM 1596 C CA . TRP B 1 78 ? 9.422 -11.445 2.725 1 84.44 78 TRP B CA 1
ATOM 1597 C C . TRP B 1 78 ? 10.945 -11.523 2.689 1 84.44 78 TRP B C 1
ATOM 1599 O O . TRP B 1 78 ? 11.578 -11.844 3.699 1 84.44 78 TRP B O 1
ATOM 1609 N N . ASN B 1 79 ? 11.523 -11.375 1.575 1 78.81 79 ASN B N 1
ATOM 1610 C CA . ASN B 1 79 ? 12.977 -11.25 1.508 1 78.81 79 ASN B CA 1
ATOM 1611 C C . ASN B 1 79 ? 13.469 -9.992 2.221 1 78.81 79 ASN B C 1
ATOM 1613 O O . ASN B 1 79 ? 14.328 -10.062 3.096 1 78.81 79 ASN B O 1
ATOM 1617 N N . HIS B 1 80 ? 13.578 -8.812 1.681 1 63.78 80 HIS B N 1
ATOM 1618 C CA . HIS B 1 80 ? 13.797 -7.523 2.336 1 63.78 80 HIS B CA 1
ATOM 1619 C C . HIS B 1 80 ? 12.516 -6.711 2.402 1 63.78 80 HIS B C 1
ATOM 1621 O O . HIS B 1 80 ? 11.742 -6.676 1.438 1 63.78 80 HIS B O 1
ATOM 1627 N N . ASP B 1 81 ? 11.961 -6.754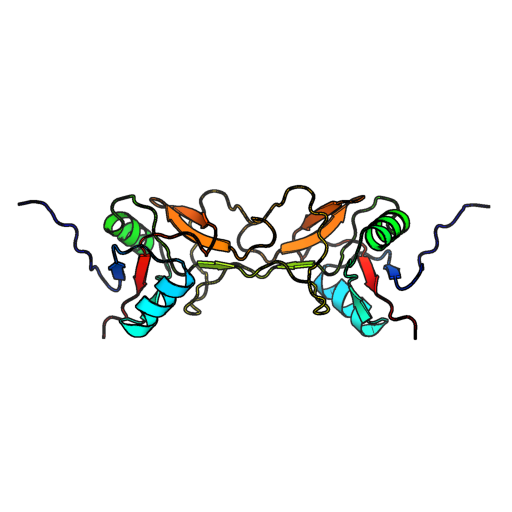 3.574 1 54.25 81 ASP B N 1
ATOM 1628 C CA . ASP B 1 81 ? 10.672 -6.086 3.709 1 54.25 81 ASP B CA 1
ATOM 1629 C C . ASP B 1 81 ? 10.633 -4.797 2.891 1 54.25 81 ASP B C 1
ATOM 1631 O O . ASP B 1 81 ? 11.125 -3.76 3.334 1 54.25 81 ASP B O 1
ATOM 1635 N N . PRO B 1 82 ? 10.773 -5.039 1.535 1 51.38 82 PRO B N 1
ATOM 1636 C CA . PRO B 1 82 ? 11.016 -3.84 0.728 1 51.38 82 PRO B CA 1
ATOM 1637 C C . PRO B 1 82 ? 10.156 -2.652 1.17 1 51.38 82 PRO B C 1
ATOM 1639 O O . PRO B 1 82 ? 10.609 -1.507 1.115 1 51.38 82 PRO B O 1
ATOM 1642 N N . ALA B 1 83 ? 8.898 -2.736 0.953 1 53.28 83 ALA B N 1
ATOM 1643 C CA . ALA B 1 83 ? 8.078 -1.53 0.937 1 53.28 83 ALA B CA 1
ATOM 1644 C C . ALA B 1 83 ? 7.488 -1.248 2.316 1 53.28 83 ALA B C 1
ATOM 1646 O O . ALA B 1 83 ? 6.426 -0.635 2.434 1 53.28 83 ALA B O 1
ATOM 1647 N N . GLY B 1 84 ? 8.445 -1.375 3.393 1 54.22 84 GLY B N 1
ATOM 1648 C CA . GLY B 1 84 ? 8.07 -0.947 4.73 1 54.22 84 GLY B CA 1
ATOM 1649 C C . GLY B 1 84 ? 7.254 -1.982 5.484 1 54.22 84 GLY B C 1
ATOM 1650 O O . GLY B 1 84 ? 6.688 -1.688 6.535 1 54.22 84 GLY B O 1
ATOM 1651 N N . GLY B 1 85 ? 7.469 -3.23 4.914 1 54.28 85 GLY B N 1
ATOM 1652 C CA . GLY B 1 85 ? 6.852 -4.285 5.703 1 54.28 85 GLY B CA 1
ATOM 1653 C C . GLY B 1 85 ? 5.348 -4.352 5.547 1 54.28 85 GLY B C 1
ATOM 1654 O O . GLY B 1 85 ? 4.801 -3.873 4.547 1 54.28 85 GLY B O 1
ATOM 1655 N N . VAL B 1 86 ? 4.699 -5.148 6.434 1 55.91 86 VAL B N 1
ATOM 1656 C CA . VAL B 1 86 ? 3.289 -5.523 6.512 1 55.91 86 VAL B CA 1
ATOM 1657 C C . VAL B 1 86 ? 2.451 -4.305 6.887 1 55.91 86 VAL B C 1
ATOM 1659 O O . VAL B 1 86 ? 1.226 -4.32 6.75 1 55.91 86 VAL B O 1
ATOM 1662 N N . ASN B 1 87 ? 3.135 -3.252 7.148 1 63.78 87 ASN B N 1
ATOM 1663 C CA . ASN B 1 87 ? 2.35 -2.189 7.766 1 63.78 87 ASN B CA 1
ATOM 1664 C C . ASN B 1 87 ? 1.955 -1.12 6.75 1 63.78 87 ASN B C 1
ATOM 1666 O O . ASN B 1 87 ? 2.59 -0.991 5.703 1 63.78 87 ASN B O 1
ATOM 1670 N N . ILE B 1 88 ? 0.755 -0.585 6.965 1 70.25 88 ILE B N 1
ATOM 1671 C CA . ILE B 1 88 ? 0.378 0.638 6.266 1 70.25 88 ILE B CA 1
ATOM 1672 C C . ILE B 1 88 ? 1.5 1.667 6.383 1 70.25 88 ILE B C 1
ATOM 1674 O O . ILE B 1 88 ? 2.113 1.809 7.441 1 70.25 88 ILE B O 1
ATOM 1678 N N . LEU B 1 89 ? 1.802 2.217 5.23 1 83.12 89 LEU B N 1
ATOM 1679 C CA . LEU B 1 89 ? 2.793 3.287 5.25 1 83.12 89 LEU B CA 1
ATOM 1680 C C . LEU B 1 89 ? 2.133 4.645 5.031 1 83.12 89 LEU B C 1
ATOM 1682 O O . LEU B 1 89 ? 1.216 4.77 4.219 1 83.12 89 LEU B O 1
ATOM 1686 N N . CYS B 1 90 ? 2.525 5.582 5.797 1 91.31 90 CYS B N 1
ATOM 1687 C CA . CYS B 1 90 ? 2.037 6.957 5.738 1 91.31 90 CYS B CA 1
ATOM 1688 C C . CYS B 1 90 ? 3.164 7.922 5.395 1 91.31 90 CYS B C 1
ATOM 1690 O O . CYS B 1 90 ? 4.34 7.602 5.582 1 91.31 90 CYS B O 1
ATOM 1692 N N . GLY B 1 91 ? 2.781 9.055 4.836 1 91.81 91 GLY B N 1
ATOM 1693 C CA . GLY B 1 91 ? 3.795 9.938 4.277 1 91.81 91 GLY B CA 1
ATOM 1694 C C . GLY B 1 91 ? 4.074 11.148 5.141 1 91.81 91 GLY B C 1
ATOM 1695 O O . GLY B 1 91 ? 3.158 11.719 5.742 1 91.81 91 GLY B O 1
ATOM 1696 N N . LEU B 1 92 ? 5.332 11.555 5.195 1 94.25 92 LEU B N 1
ATOM 1697 C CA . LEU B 1 92 ? 5.832 12.75 5.867 1 94.25 92 LEU B CA 1
ATOM 1698 C C . LEU B 1 92 ? 6.48 13.703 4.871 1 94.25 92 LEU B C 1
ATOM 1700 O O . LEU B 1 92 ? 7.117 13.273 3.91 1 94.25 92 LEU B O 1
ATOM 1704 N N . LEU B 1 93 ? 6.258 14.898 5.133 1 95.31 93 LEU B N 1
ATOM 1705 C CA . LEU B 1 93 ? 7.156 15.883 4.551 1 95.31 93 LEU B CA 1
ATOM 1706 C C . LEU B 1 93 ? 8.43 16.031 5.387 1 95.31 93 LEU B C 1
ATOM 1708 O O . LEU B 1 93 ? 8.359 16.234 6.602 1 95.31 93 LEU B O 1
ATOM 1712 N N . ASP B 1 94 ? 9.523 15.82 4.824 1 94 94 ASP B N 1
ATOM 1713 C CA . ASP B 1 94 ? 10.852 16 5.395 1 94 94 ASP B CA 1
ATOM 1714 C C . ASP B 1 94 ? 11.68 16.984 4.574 1 94 94 ASP B C 1
ATOM 1716 O O . ASP B 1 94 ? 12.312 16.609 3.588 1 94 94 ASP B O 1
ATOM 1720 N N . HIS B 1 95 ? 11.727 18.203 5.121 1 91.25 95 HIS B N 1
ATOM 1721 C CA . HIS B 1 95 ? 12.266 19.297 4.328 1 91.25 95 HIS B CA 1
ATOM 1722 C C . HIS B 1 95 ? 11.508 19.453 3.016 1 91.25 95 HIS B C 1
ATOM 1724 O O . HIS B 1 95 ? 10.289 19.656 3.016 1 91.25 95 HIS B O 1
ATOM 1730 N N . SER B 1 96 ? 12.086 19.188 1.913 1 91.56 96 SER B N 1
ATOM 1731 C CA . SER B 1 96 ? 11.406 19.391 0.64 1 91.56 96 SER B CA 1
ATOM 1732 C C . SER B 1 96 ? 11.055 18.062 -0.019 1 91.56 96 SER B C 1
ATOM 1734 O O . SER B 1 96 ? 10.531 18.031 -1.136 1 91.56 96 SER B O 1
ATOM 1736 N N . LYS B 1 97 ? 11.312 17.047 0.735 1 92.38 97 LYS B N 1
ATOM 1737 C CA . LYS B 1 97 ? 11.055 15.719 0.182 1 92.38 97 LYS B CA 1
ATOM 1738 C C . LYS B 1 97 ? 10.047 14.953 1.04 1 92.38 97 LYS B C 1
ATOM 1740 O O . LYS B 1 97 ? 9.75 15.359 2.164 1 92.38 97 LYS B O 1
ATOM 1745 N N . TRP B 1 98 ? 9.492 13.961 0.378 1 91.94 98 TRP B N 1
ATOM 1746 C CA . TRP B 1 98 ? 8.539 13.117 1.096 1 91.94 98 TRP B CA 1
ATOM 1747 C C . TRP B 1 98 ? 9.195 11.812 1.543 1 91.94 98 TRP B C 1
ATOM 1749 O O . TRP B 1 98 ? 10.016 11.242 0.821 1 91.94 98 TRP B O 1
ATO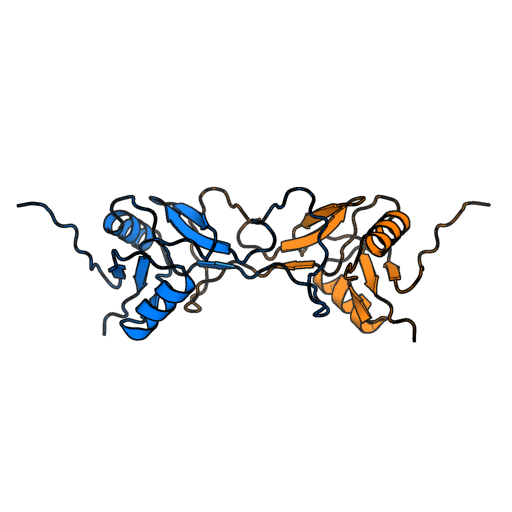M 1759 N N . THR B 1 99 ? 8.883 11.305 2.709 1 88.56 99 THR B N 1
ATOM 1760 C CA . THR B 1 99 ? 9.367 10.031 3.225 1 88.56 99 THR B CA 1
ATOM 1761 C C . THR B 1 99 ? 8.227 9.25 3.875 1 88.56 99 THR B C 1
ATOM 1763 O O . THR B 1 99 ? 7.113 9.758 4.004 1 88.56 99 THR B O 1
ATOM 1766 N N . THR B 1 100 ? 8.539 7.984 4.141 1 86.19 100 THR B N 1
ATOM 1767 C CA . THR B 1 100 ? 7.512 7.133 4.73 1 86.19 100 THR B CA 1
ATOM 1768 C C . THR B 1 100 ? 7.797 6.887 6.211 1 86.19 100 THR B C 1
ATOM 1770 O O . THR B 1 100 ? 8.945 6.965 6.645 1 86.19 100 THR B O 1
ATOM 1773 N N . ALA B 1 101 ? 6.703 6.699 6.938 1 86.31 101 ALA B N 1
ATOM 1774 C CA . ALA B 1 101 ? 6.812 6.344 8.352 1 86.31 101 ALA B CA 1
ATOM 1775 C C . ALA B 1 101 ? 5.668 5.426 8.773 1 86.31 101 ALA B C 1
ATOM 1777 O O . ALA B 1 101 ? 4.715 5.227 8.016 1 86.31 101 ALA B O 1
ATOM 1778 N N . ASN B 1 102 ? 5.973 4.801 9.922 1 85.69 102 ASN B N 1
ATOM 1779 C CA . ASN B 1 102 ? 4.875 4.051 10.523 1 85.69 102 ASN B CA 1
ATOM 1780 C C . ASN B 1 102 ? 3.703 4.961 10.875 1 85.69 102 ASN B C 1
ATOM 1782 O O . ASN B 1 102 ? 3.883 5.973 11.562 1 85.69 102 ASN B O 1
ATOM 1786 N N . CYS B 1 103 ? 2.508 4.621 10.453 1 92.75 103 CYS B N 1
ATOM 1787 C CA . CYS B 1 103 ? 1.328 5.465 10.594 1 92.75 103 CYS B CA 1
ATOM 1788 C C . CYS B 1 103 ? 1 5.703 12.062 1 92.75 103 CYS B C 1
ATOM 1790 O O . CYS B 1 103 ? 0.305 6.664 12.406 1 92.75 103 CYS B O 1
ATOM 1792 N N . ASP B 1 104 ? 1.501 4.852 12.898 1 93.12 104 ASP B N 1
ATOM 1793 C CA . ASP B 1 104 ? 1.158 4.914 14.32 1 93.12 104 ASP B CA 1
ATOM 1794 C C . ASP B 1 104 ? 2.076 5.879 15.062 1 93.12 104 ASP B C 1
ATOM 1796 O O . ASP B 1 104 ? 1.822 6.219 16.219 1 93.12 104 ASP B O 1
ATOM 1800 N N . ASP B 1 105 ? 3.143 6.273 14.398 1 93.88 105 ASP B N 1
ATOM 1801 C CA . ASP B 1 105 ? 4.082 7.184 15.047 1 93.88 105 ASP B CA 1
ATOM 1802 C C . ASP B 1 105 ? 3.467 8.57 15.234 1 93.88 105 ASP B C 1
ATOM 1804 O O . ASP B 1 105 ? 2.721 9.039 14.375 1 93.88 105 ASP B O 1
ATOM 1808 N N . PRO B 1 106 ? 3.818 9.281 16.297 1 97.25 106 PRO B N 1
ATOM 1809 C CA . PRO B 1 106 ? 3.332 10.648 16.5 1 97.25 106 PRO B CA 1
ATOM 1810 C C . PRO B 1 106 ? 4.191 11.688 15.773 1 97.25 106 PRO B C 1
ATOM 1812 O O . PRO B 1 106 ? 5.418 11.672 15.898 1 97.25 106 PRO B O 1
ATOM 1815 N N . HIS B 1 107 ? 3.59 12.555 15.016 1 97.88 107 HIS B N 1
ATOM 1816 C CA . HIS B 1 107 ? 4.227 13.695 14.367 1 97.88 107 HIS B CA 1
ATOM 1817 C C . HIS B 1 107 ? 3.295 14.898 14.328 1 97.88 107 HIS B C 1
ATOM 1819 O O . HIS B 1 107 ? 2.082 14.758 14.5 1 97.88 107 HIS B O 1
ATOM 1825 N N . PHE B 1 108 ? 3.869 16.047 14.203 1 97.56 108 PHE B N 1
ATOM 1826 C CA . PHE B 1 108 ? 3.072 17.188 13.781 1 97.56 108 PHE B CA 1
ATOM 1827 C C . PHE B 1 108 ? 2.49 16.969 12.391 1 97.56 108 PHE B C 1
ATOM 1829 O O . PHE B 1 108 ? 2.783 15.953 11.75 1 97.56 108 PHE B O 1
ATOM 1836 N N . PHE B 1 109 ? 1.55 17.953 11.977 1 97.81 109 PHE B N 1
ATOM 1837 C CA . PHE B 1 109 ? 0.928 17.656 10.688 1 97.81 109 PHE B CA 1
ATOM 1838 C C . PHE B 1 109 ? 0.401 18.938 10.039 1 97.81 109 PHE B C 1
ATOM 1840 O O . PHE B 1 109 ? 0.278 19.969 10.695 1 97.81 109 PHE B O 1
ATOM 1847 N N . MET B 1 110 ? 0.298 18.812 8.766 1 96.94 110 MET B N 1
ATOM 1848 C CA . MET B 1 110 ? -0.202 19.906 7.93 1 96.94 110 MET B CA 1
ATOM 1849 C C . MET B 1 110 ? -1.601 19.594 7.41 1 96.94 110 MET B C 1
ATOM 1851 O O . MET B 1 110 ? -1.837 18.516 6.863 1 96.94 110 MET B O 1
ATOM 1855 N N . CYS B 1 111 ? -2.561 20.531 7.617 1 96.69 111 CYS B N 1
ATOM 1856 C CA . CYS B 1 111 ? -3.9 20.406 7.055 1 96.69 111 CYS B CA 1
ATOM 1857 C C . CYS B 1 111 ? -4.059 21.297 5.824 1 96.69 111 CYS B C 1
ATOM 1859 O O . CYS B 1 111 ? -3.359 22.297 5.676 1 96.69 111 CYS B O 1
ATOM 1861 N N . TYR B 1 112 ? -4.902 20.797 4.941 1 93.94 112 TYR B N 1
ATOM 1862 C CA . TYR B 1 112 ? -5.41 21.672 3.891 1 93.94 112 TYR B CA 1
ATOM 1863 C C . TYR B 1 112 ? -6.691 22.375 4.332 1 93.94 112 TYR B C 1
ATOM 1865 O O . TYR B 1 112 ? -7.598 21.734 4.879 1 93.94 112 TYR B O 1
ATOM 1873 N N . ALA B 1 113 ? -6.641 23.641 4.25 1 83.88 113 ALA B N 1
ATOM 1874 C CA . ALA B 1 113 ? -7.809 24.422 4.617 1 83.88 113 ALA B CA 1
ATOM 1875 C C . ALA B 1 113 ? -8.367 25.172 3.406 1 83.88 113 ALA B C 1
ATOM 1877 O O . ALA B 1 113 ? -7.695 26.031 2.836 1 83.88 113 ALA B O 1
ATOM 1878 N N . SER B 1 114 ? -9.492 24.469 2.66 1 70.5 114 SER B N 1
ATOM 1879 C CA . SER B 1 114 ? -10.117 25.156 1.539 1 70.5 114 SER B CA 1
ATOM 1880 C C . SER B 1 114 ? -10.453 26.594 1.895 1 70.5 114 SER B C 1
ATOM 1882 O O . SER B 1 114 ? -10.781 26.906 3.045 1 70.5 114 SER B O 1
ATOM 1884 N N . GLU B 1 115 ? -9.688 27.562 1.329 1 55.16 115 GLU B N 1
ATOM 1885 C CA . GLU B 1 115 ? -10.18 28.922 1.498 1 55.16 115 GLU B CA 1
ATOM 1886 C C . GLU B 1 115 ? -11.672 29.016 1.202 1 55.16 115 GLU B C 1
ATOM 1888 O O . GLU B 1 115 ? -12.141 28.5 0.192 1 55.16 115 GLU B O 1
ATOM 1893 N N . ILE B 1 116 ? -12.508 28.859 2.322 1 41.47 116 ILE B N 1
ATOM 1894 C CA . ILE B 1 116 ? -13.859 29.344 2.076 1 41.47 116 ILE B CA 1
ATOM 1895 C C . ILE B 1 116 ? -13.805 30.672 1.334 1 41.47 116 ILE B C 1
ATOM 1897 O O . ILE B 1 116 ? -13.016 31.547 1.683 1 41.47 116 ILE B O 1
#

Radius of gyration: 21.63 Å; Cα contacts (8 Å, |Δi|>4): 509; chains: 2; bounding box: 28×82×38 Å

Secondary structure (DSSP, 8-state):
------SEETTEEEEEEEE-HHHHHHHHHHHSSEEPP--SHHHHHHHHHHHTT--EEEEEEEPPPEETT--------BSS-TTSTTS-EEEEEETTEEEEEETTS-EEEEEE----/------SEETTEEEEEEEE-HHHHHHHHHHHSSEEPP--SHHHHHHHHHHHTT--EEEEEEEPPPEETT--------BSS-TTSTTS-EEEEEETTEEEEEETTS-EEEEEE----

Solvent-accessible surface area (backbone atoms only — not comparable to full-atom values): 12220 Å² total; per-residue (Å²): 127,83,82,68,72,55,52,54,50,100,41,36,34,55,41,92,54,74,28,25,49,67,58,44,34,50,51,18,44,73,78,45,55,22,28,26,72,61,75,42,70,69,52,41,52,50,50,25,60,55,44,69,63,41,59,22,36,35,16,39,37,25,59,38,64,40,35,73,71,64,55,78,84,85,41,87,48,61,61,63,60,62,57,65,45,77,43,48,37,24,28,27,36,47,44,80,23,32,46,77,41,63,36,78,48,66,33,27,33,32,22,25,30,74,78,123,126,84,82,69,72,54,53,54,51,101,41,36,36,56,41,92,55,72,28,26,50,67,58,44,35,49,51,18,44,74,78,44,56,23,28,25,71,58,75,43,68,69,53,41,53,51,50,26,60,55,45,71,62,42,60,23,36,35,16,38,36,25,58,37,63,40,36,74,73,64,57,79,83,83,40,87,51,62,60,62,60,62,55,66,45,77,42,47,36,23,28,27,36,48,44,81,24,33,44,76,42,63,36,78,49,68,32,27,34,33,23,25,32,74,76,125

Organism: Amphiprion ocellaris (NCBI:txid80972)

Foldseek 3Di:
DPPLPDCDDDFKGWDFWWFFQVVQQVVLVVVANGFDDDDDQVSLQSVLSSCVQFKAFGPDKDDFDDDPVRDDCPDDDDDPCPPVHRAIWGWIDGRSDIDTDGRGGIDIGMHGHPPD/DPPLPPCDDDFKHWDFWWFFQVVQQVVLVVVANGFDDDDDQVSLQSVLSSCVQFKAFGPDKDDFDDDPVRDDCPDDDDDPCPPVHRAIWGWIDGRSDIDTDGRGGIGIGMHGHPPD

pLDDT: mean 85.58, std 16.06, range [27.69, 98.56]

Sequence (232 aa):
GHDVMPDWCSGFRAVFTDKNWTDAQSYCRQHYTDLASVRNQAENDQLKTMSRKIRVWIGLYRGQWKWSDGTPMSFRQWNHDPAGGVNILCGLLDHSKWTTANCDDPHFFMCYASEIGHDVMPDWCSGFRAVFTDKNWTDAQSYCRQHYTDLASVRNQAENDQLKTMSRKIRVWIGLYRGQWKWSDGTPMSFRQWNHDPAGGVNILCGLLDHSKWTTANCDDPHFFMCYASEI

InterPro domains:
  IPR001304 C-type lectin-like [PF00059] (18-112)
  IPR001304 C-type lectin-like [PS50041] (5-112)
  IPR001304 C-type lectin-like [SM00034] (4-112)
  IPR016186 C-type lectin-like/link domain superfamily [G3DSA:3.10.100.10] (7-115)
  IPR016187 C-type lectin fold [SSF56436] (12-112)